Protein AF-0000000072266102 (afdb_homodimer)

Foldseek 3Di:
DPDPDDAAEAEDAQCQVVVLVLQQVQAPPKDWDDFDFACADDDRGGGGRGAKIWMDGPRGIYIYGNPRDPDAADPPDAEEDEDADPVSLVSCCVSAADDPVQFFLQWHHGPRGGIYGYDYPVLVVQCPDPPNQLNVQLVVQSRPDRRDDPVSSVVSND/DPDPDDAAEAEDAQCQVVVLVLQQVQAPPKDWDDFDFACADDDRGGGGRGAKIWMDGPRGIYIYGNPRDPDAADPPDAEEDEDADVVSLVSCCVSAADDPVQFFLQWHHGPRGGIYGYDYPVLVVQCPDPPNQLNVQLVVQSRPDRRDDPVSSVVSND

Structure (mmCIF, N/CA/C/O backbone):
data_AF-0000000072266102-model_v1
#
loop_
_entity.id
_entity.type
_entity.pdbx_description
1 polymer 'PhnB-like domain-containing protein'
#
loop_
_atom_site.group_PDB
_atom_site.id
_atom_site.type_symbol
_atom_site.label_atom_id
_atom_site.label_alt_id
_atom_site.label_comp_id
_atom_site.label_asym_id
_atom_site.label_entity_id
_atom_site.label_seq_id
_atom_site.pdbx_PDB_ins_code
_atom_site.Cartn_x
_atom_site.Cartn_y
_atom_site.Cartn_z
_atom_site.occupancy
_atom_site.B_iso_or_equiv
_atom_site.auth_seq_id
_atom_site.auth_comp_id
_atom_site.auth_asym_id
_atom_site.auth_atom_id
_atom_site.pdbx_PDB_model_num
ATOM 1 N N . MET A 1 1 ? 4.047 -18.281 5.215 1 41.59 1 MET A N 1
ATOM 2 C CA . MET A 1 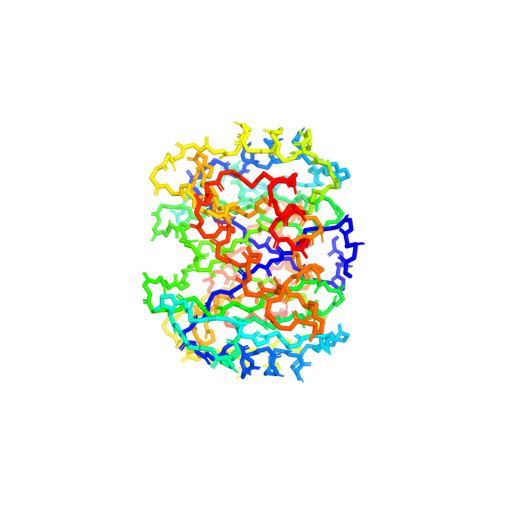1 ? 3.523 -16.922 5.199 1 41.59 1 MET A CA 1
ATOM 3 C C . MET A 1 1 ? 2.033 -16.906 5.523 1 41.59 1 MET A C 1
ATOM 5 O O . MET A 1 1 ? 1.214 -16.547 4.68 1 41.59 1 MET A O 1
ATOM 9 N N . ASP A 1 2 ? 1.607 -17.984 6.203 1 52.62 2 ASP A N 1
ATOM 10 C CA . ASP A 1 2 ? 0.185 -18.062 6.523 1 52.62 2 ASP A CA 1
ATOM 11 C C . ASP A 1 2 ? -0.281 -16.812 7.262 1 52.62 2 ASP A C 1
ATOM 13 O O . ASP A 1 2 ? -0.333 -16.797 8.492 1 52.62 2 ASP A O 1
ATOM 17 N N . THR A 1 3 ? -0.113 -15.602 6.531 1 65 3 THR A N 1
ATOM 18 C CA . THR A 1 3 ? -0.443 -14.43 7.328 1 65 3 THR A CA 1
ATOM 19 C C . THR A 1 3 ? -1.942 -14.148 7.281 1 65 3 THR A C 1
ATOM 21 O O . THR A 1 3 ? -2.615 -14.492 6.309 1 65 3 THR A O 1
ATOM 24 N N . ASP A 1 4 ? -2.496 -13.945 8.383 1 85.38 4 ASP A N 1
ATOM 25 C CA . ASP A 1 4 ? -3.875 -13.508 8.555 1 85.38 4 ASP A CA 1
ATOM 26 C C . ASP A 1 4 ? -3.982 -11.984 8.469 1 85.38 4 ASP A C 1
ATOM 28 O O . ASP A 1 4 ? -4.695 -11.367 9.266 1 85.38 4 ASP A O 1
ATOM 32 N N . THR A 1 5 ? -3.082 -11.477 7.543 1 92 5 THR A N 1
ATOM 33 C CA . THR A 1 5 ? -3.08 -10.031 7.375 1 92 5 THR A CA 1
ATOM 34 C C . THR A 1 5 ? -2.92 -9.648 5.906 1 92 5 THR A C 1
ATOM 36 O O . THR A 1 5 ? -2.607 -10.5 5.07 1 92 5 THR A O 1
ATOM 39 N N . LEU A 1 6 ? -3.189 -8.445 5.609 1 96.94 6 LEU A N 1
ATOM 40 C CA . LEU A 1 6 ? -3.02 -7.941 4.254 1 96.94 6 LEU A CA 1
ATOM 41 C C . LEU A 1 6 ? -1.542 -7.762 3.92 1 96.94 6 LEU A C 1
ATOM 43 O O . LEU A 1 6 ? -0.758 -7.332 4.766 1 96.94 6 LEU A O 1
ATOM 47 N N . THR A 1 7 ? -1.191 -8.102 2.734 1 97.88 7 THR A N 1
ATOM 48 C CA . THR A 1 7 ? 0.139 -7.84 2.195 1 97.88 7 THR A CA 1
ATOM 49 C C . THR A 1 7 ? 0.076 -6.801 1.079 1 97.88 7 THR A C 1
ATOM 51 O O . THR 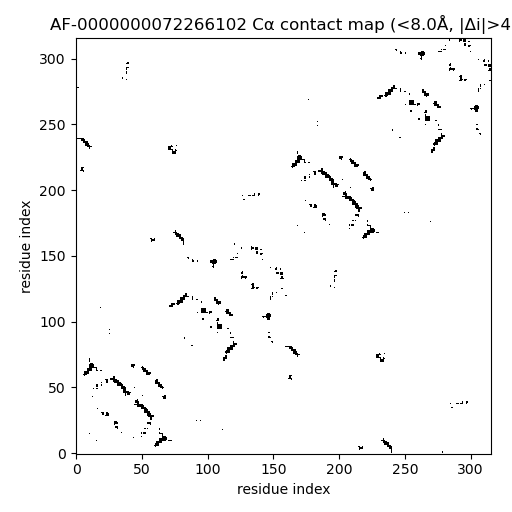A 1 7 ? -0.804 -6.859 0.218 1 97.88 7 THR A O 1
ATOM 54 N N . THR A 1 8 ? 0.906 -5.832 1.177 1 98.62 8 THR A N 1
ATOM 55 C CA . THR A 1 8 ? 1.028 -4.871 0.087 1 98.62 8 THR A CA 1
ATOM 56 C C . THR A 1 8 ? 2.006 -5.371 -0.971 1 98.62 8 THR A C 1
ATOM 58 O O . THR A 1 8 ? 3.131 -5.762 -0.65 1 98.62 8 THR A O 1
ATOM 61 N N . CYS A 1 9 ? 1.553 -5.406 -2.18 1 98.88 9 CYS A N 1
ATOM 62 C CA . CYS A 1 9 ? 2.377 -5.855 -3.297 1 98.88 9 CYS A CA 1
ATOM 63 C C . CYS A 1 9 ? 2.863 -4.672 -4.125 1 98.88 9 CYS A C 1
ATOM 65 O O . CYS A 1 9 ? 2.066 -3.828 -4.539 1 98.88 9 CYS A O 1
ATOM 67 N N . LEU A 1 10 ? 4.105 -4.609 -4.312 1 98.94 10 LEU A N 1
ATOM 68 C CA . LEU A 1 10 ? 4.75 -3.596 -5.141 1 98.94 10 LEU A CA 1
ATOM 69 C C . LEU A 1 10 ? 5.254 -4.199 -6.449 1 98.94 10 LEU A C 1
ATOM 71 O O . LEU A 1 10 ? 5.934 -5.227 -6.441 1 98.94 10 LEU A O 1
ATOM 75 N N . TRP A 1 11 ? 4.938 -3.512 -7.516 1 98.81 11 TRP A N 1
ATOM 76 C CA . TRP A 1 11 ? 5.23 -4 -8.859 1 98.81 11 TRP A CA 1
ATOM 77 C C . TRP A 1 11 ? 6.52 -3.387 -9.391 1 98.81 11 TRP A C 1
ATOM 79 O O . TRP A 1 11 ? 6.691 -2.166 -9.367 1 98.81 11 TRP A O 1
ATOM 89 N N . PHE A 1 12 ? 7.41 -4.258 -9.891 1 98.69 12 PHE A N 1
ATOM 90 C CA . PHE A 1 12 ? 8.672 -3.801 -10.445 1 98.69 12 PHE A CA 1
ATOM 91 C C . PHE A 1 12 ? 8.906 -4.395 -11.836 1 98.69 12 PHE A C 1
ATOM 93 O O . PHE A 1 12 ? 8.172 -5.297 -12.25 1 98.69 12 PHE A O 1
ATOM 100 N N . ASP A 1 13 ? 9.867 -3.811 -12.539 1 97.69 13 ASP A N 1
ATOM 101 C CA . ASP A 1 13 ? 10.312 -4.289 -13.844 1 97.69 13 ASP A CA 1
ATOM 102 C C . ASP A 1 13 ? 11.727 -4.863 -13.766 1 97.69 13 ASP A C 1
ATOM 104 O O . ASP A 1 13 ? 12.656 -4.324 -14.375 1 97.69 13 ASP A O 1
ATOM 108 N N . GLY A 1 14 ? 11.828 -5.953 -12.984 1 97.94 14 GLY A N 1
ATOM 109 C CA . GLY A 1 14 ? 13.102 -6.66 -12.898 1 97.94 14 GLY A CA 1
ATOM 110 C C . GLY A 1 14 ? 13.906 -6.301 -11.664 1 97.94 14 GLY A C 1
ATOM 111 O O . GLY A 1 14 ? 14.859 -6.992 -11.312 1 97.94 14 GLY A O 1
ATOM 112 N N . GLN A 1 15 ? 13.508 -5.32 -10.891 1 98.25 15 GLN A N 1
ATOM 113 C CA . GLN A 1 15 ? 14.344 -4.816 -9.805 1 98.25 15 GLN A CA 1
ATOM 114 C C . GLN A 1 15 ? 13.711 -5.117 -8.445 1 98.25 15 GLN A C 1
ATOM 116 O O . GLN A 1 15 ? 13.984 -4.43 -7.461 1 98.25 15 GLN A O 1
ATOM 121 N N . ALA A 1 16 ? 12.859 -6.078 -8.391 1 98.75 16 ALA A N 1
ATOM 122 C CA . ALA A 1 16 ? 12.141 -6.398 -7.164 1 98.75 16 ALA A CA 1
ATOM 123 C C . ALA A 1 16 ? 13.102 -6.688 -6.02 1 98.75 16 ALA A C 1
ATOM 125 O O . ALA A 1 16 ? 12.953 -6.152 -4.918 1 98.75 16 ALA A O 1
ATOM 126 N N . GLU A 1 17 ? 14.031 -7.492 -6.285 1 98.88 17 GLU A N 1
ATOM 127 C CA . GLU A 1 17 ? 14.953 -7.895 -5.223 1 98.88 17 GLU A CA 1
ATOM 128 C C . GLU A 1 17 ? 15.828 -6.723 -4.777 1 98.88 17 GLU A C 1
ATOM 130 O O . GLU A 1 17 ? 16.047 -6.523 -3.582 1 98.88 17 GLU A O 1
ATOM 135 N N . GLU A 1 18 ? 16.375 -5.977 -5.719 1 98.88 18 GLU A N 1
ATOM 136 C CA . GLU A 1 18 ? 17.172 -4.793 -5.402 1 98.88 18 GLU A CA 1
ATOM 137 C C . GLU A 1 18 ? 16.375 -3.812 -4.543 1 98.88 18 GLU A C 1
ATOM 139 O O . GLU A 1 18 ? 16.875 -3.301 -3.541 1 98.88 18 GLU A O 1
ATOM 144 N N . ALA A 1 19 ? 15.164 -3.568 -4.906 1 98.88 19 ALA A N 1
ATOM 145 C CA . ALA A 1 19 ? 14.312 -2.646 -4.156 1 98.88 19 ALA A CA 1
ATOM 146 C C . ALA A 1 19 ? 14.055 -3.162 -2.744 1 98.88 19 ALA A C 1
ATOM 148 O O . ALA A 1 19 ? 14.188 -2.416 -1.771 1 98.88 19 ALA A O 1
ATOM 149 N N . ALA A 1 20 ? 13.703 -4.438 -2.646 1 98.94 20 ALA A N 1
ATOM 150 C CA . ALA A 1 20 ? 13.438 -5.039 -1.342 1 98.94 20 ALA A CA 1
ATOM 151 C C . ALA A 1 20 ? 14.656 -4.922 -0.427 1 98.94 20 ALA A C 1
ATOM 153 O O . ALA A 1 20 ? 14.523 -4.578 0.75 1 98.94 20 ALA A O 1
ATOM 154 N N . ARG A 1 21 ? 15.797 -5.16 -0.947 1 98.88 21 ARG A N 1
ATOM 155 C CA . ARG A 1 21 ? 17.031 -5.055 -0.167 1 98.88 21 ARG A CA 1
ATOM 156 C C . ARG A 1 21 ? 17.25 -3.623 0.302 1 98.88 21 ARG A C 1
ATOM 158 O O . ARG A 1 21 ? 17.625 -3.393 1.454 1 98.88 21 ARG A O 1
ATOM 165 N N . PHE A 1 22 ? 17.047 -2.75 -0.619 1 98.94 22 PHE A N 1
ATOM 166 C CA . PHE A 1 22 ? 17.203 -1.343 -0.27 1 98.94 22 PHE A CA 1
ATOM 167 C C . PHE A 1 22 ? 16.266 -0.958 0.87 1 98.94 22 PHE A C 1
ATOM 169 O O . PHE A 1 22 ? 16.703 -0.382 1.869 1 98.94 22 PHE A O 1
ATOM 176 N N . TYR A 1 23 ? 14.922 -1.238 0.745 1 98.88 23 TYR A N 1
ATOM 177 C CA . TYR A 1 23 ? 13.945 -0.877 1.763 1 98.88 23 TYR A CA 1
ATOM 178 C C . TYR A 1 23 ? 14.273 -1.54 3.096 1 98.88 23 TYR A C 1
ATOM 180 O O . TYR A 1 23 ? 14.219 -0.897 4.145 1 98.88 23 TYR A O 1
ATOM 188 N N . CYS A 1 24 ? 14.664 -2.836 3.051 1 98.81 24 CYS A N 1
ATOM 189 C CA . CYS A 1 24 ? 14.945 -3.576 4.277 1 98.81 24 CYS A CA 1
ATOM 190 C C . CYS A 1 24 ? 16.188 -3.025 4.973 1 98.81 24 CYS A C 1
ATOM 192 O O . CYS A 1 24 ? 16.281 -3.07 6.203 1 98.81 24 CYS A O 1
ATOM 194 N N . GLY A 1 25 ? 17.109 -2.545 4.219 1 98.69 25 GLY A N 1
ATOM 195 C CA . GLY A 1 25 ? 18.297 -1.931 4.797 1 98.69 25 GLY A CA 1
ATOM 196 C C . GLY A 1 25 ? 18.031 -0.571 5.414 1 98.69 25 GLY A C 1
ATOM 197 O O . GLY A 1 25 ? 18.781 -0.109 6.27 1 98.69 25 GLY A O 1
ATOM 198 N N . LEU A 1 26 ? 17 0.029 5.039 1 98.62 26 LEU A N 1
ATOM 199 C CA . LEU A 1 26 ? 16.688 1.399 5.434 1 98.62 26 LEU A CA 1
ATOM 200 C C . LEU A 1 26 ? 15.797 1.421 6.664 1 98.62 26 LEU A C 1
ATOM 202 O O . LEU A 1 26 ? 15.977 2.246 7.562 1 98.62 26 LEU A O 1
ATOM 206 N N . LEU A 1 27 ? 14.789 0.549 6.738 1 98.44 27 LEU A N 1
ATOM 207 C CA . LEU A 1 27 ? 13.758 0.607 7.762 1 98.44 27 LEU A CA 1
ATOM 208 C C . LEU A 1 27 ? 14.008 -0.43 8.852 1 98.44 27 LEU A C 1
ATOM 210 O O . LEU A 1 27 ? 14.484 -1.531 8.57 1 98.44 27 LEU A O 1
ATOM 214 N N . PRO A 1 28 ? 13.641 -0.126 10.07 1 97.56 28 PRO A N 1
ATOM 215 C CA . PRO A 1 28 ? 13.852 -1.085 11.156 1 97.56 28 PRO A CA 1
ATOM 216 C C . PRO A 1 28 ? 12.906 -2.285 11.078 1 97.56 28 PRO A C 1
ATOM 218 O O . PRO A 1 28 ? 11.891 -2.229 10.383 1 97.56 28 PRO A O 1
ATOM 221 N N . ARG A 1 29 ? 13.266 -3.371 11.805 1 97.69 29 ARG A N 1
ATOM 222 C CA . ARG A 1 29 ? 12.43 -4.57 11.859 1 97.69 29 ARG A CA 1
ATOM 223 C C . ARG A 1 29 ? 11.984 -4.992 10.461 1 97.69 29 ARG A C 1
ATOM 225 O O . ARG A 1 29 ? 10.805 -5.23 10.227 1 97.69 29 ARG A O 1
ATOM 232 N N . SER A 1 30 ? 12.93 -4.996 9.5 1 98.5 30 SER A N 1
ATOM 233 C CA . SER A 1 30 ? 12.688 -5.277 8.086 1 98.5 30 SER A CA 1
ATOM 234 C C . SER A 1 30 ? 13.656 -6.336 7.562 1 98.5 30 SER A C 1
ATOM 236 O O . SER A 1 30 ? 14.859 -6.273 7.832 1 98.5 30 SER A O 1
ATOM 238 N N . GLU A 1 31 ? 13.086 -7.312 6.902 1 98.69 31 GLU A N 1
ATOM 239 C CA . GLU A 1 31 ? 13.93 -8.375 6.375 1 98.69 31 GLU A CA 1
ATOM 240 C C . GLU A 1 31 ? 13.281 -9.062 5.176 1 98.69 31 GLU A C 1
ATOM 242 O O . GLU A 1 31 ? 12.055 -9.133 5.086 1 98.69 31 GLU A O 1
ATOM 247 N N . ILE A 1 32 ? 14.117 -9.539 4.285 1 98.75 32 ILE A N 1
ATOM 248 C CA . ILE A 1 32 ? 13.641 -10.414 3.219 1 98.75 32 ILE A CA 1
ATOM 249 C C . ILE A 1 32 ? 13.398 -11.82 3.771 1 98.75 32 ILE A C 1
ATOM 251 O O . ILE A 1 32 ? 14.25 -12.375 4.465 1 98.75 32 ILE A O 1
ATOM 255 N N . THR A 1 33 ? 12.281 -12.383 3.453 1 98.19 33 THR A N 1
ATOM 256 C CA . THR A 1 33 ? 11.953 -13.688 4.016 1 98.19 33 THR A CA 1
ATOM 257 C C . THR A 1 33 ? 11.977 -14.766 2.938 1 98.19 33 THR A C 1
ATOM 259 O O . THR A 1 33 ? 12.125 -15.953 3.24 1 98.19 33 THR A O 1
ATOM 262 N N . GLU A 1 34 ? 11.797 -14.375 1.669 1 98.06 34 GLU A N 1
ATOM 263 C CA . GLU A 1 34 ? 11.789 -15.352 0.583 1 98.06 34 GLU A CA 1
ATOM 264 C C . GLU A 1 34 ? 12.055 -14.68 -0.762 1 98.06 34 GLU A C 1
ATOM 266 O O . GLU A 1 34 ? 11.539 -13.586 -1.031 1 98.06 34 GLU A O 1
ATOM 271 N N . VAL A 1 35 ? 12.852 -15.297 -1.535 1 98.62 35 VAL A N 1
ATOM 272 C CA . VAL A 1 35 ? 13.008 -14.953 -2.945 1 98.62 35 VAL A CA 1
ATOM 273 C C . VAL A 1 35 ? 12.516 -16.109 -3.814 1 98.62 35 VAL A C 1
ATOM 275 O O . VAL A 1 35 ? 13.086 -17.203 -3.785 1 98.62 35 VAL A O 1
ATOM 278 N N . LEU A 1 36 ? 11.5 -15.875 -4.535 1 98.44 36 LEU A N 1
ATOM 279 C CA . LEU A 1 36 ? 10.922 -16.906 -5.383 1 98.44 36 LEU A CA 1
ATOM 280 C C . LEU A 1 36 ? 11.359 -16.734 -6.832 1 98.44 36 LEU A C 1
ATOM 282 O O . LEU A 1 36 ? 11.211 -15.656 -7.406 1 98.44 36 LEU A O 1
ATOM 286 N N . HIS A 1 37 ? 11.898 -17.797 -7.367 1 98.31 37 HIS A N 1
ATOM 287 C CA . HIS A 1 37 ? 12.297 -17.812 -8.773 1 98.31 37 HIS A CA 1
ATOM 288 C C . HIS A 1 37 ? 11.211 -18.438 -9.641 1 98.31 37 HIS A C 1
ATOM 290 O O . HIS A 1 37 ? 10.578 -19.422 -9.242 1 98.31 37 HIS A O 1
ATOM 296 N N . ALA A 1 38 ? 11.016 -17.922 -10.82 1 98.06 38 ALA A N 1
ATOM 297 C CA . ALA A 1 38 ? 9.969 -18.391 -11.727 1 98.06 38 ALA A CA 1
ATOM 298 C C . ALA A 1 38 ? 10.188 -19.844 -12.117 1 98.06 38 ALA A C 1
ATOM 300 O O . ALA A 1 38 ? 11.25 -20.203 -12.625 1 98.06 38 ALA A O 1
ATOM 301 N N . PRO A 1 39 ? 9.156 -20.594 -11.914 1 97.38 39 PRO A N 1
ATOM 302 C CA . PRO A 1 39 ? 9.297 -22 -12.266 1 97.38 39 PRO A CA 1
ATOM 303 C C . PRO A 1 39 ? 9.117 -22.266 -13.758 1 97.38 39 PRO A C 1
ATOM 305 O O . PRO A 1 39 ? 9.438 -23.344 -14.25 1 97.38 39 PRO A O 1
ATOM 308 N N . THR A 1 40 ? 8.555 -21.344 -14.445 1 96.69 40 THR A N 1
ATOM 309 C CA . THR A 1 40 ? 8.352 -21.391 -15.891 1 96.69 40 THR A CA 1
ATOM 310 C C . THR A 1 40 ? 8.445 -19.984 -16.484 1 96.69 40 THR A C 1
ATOM 312 O O . THR A 1 40 ? 8.477 -19 -15.758 1 96.69 40 THR A O 1
ATOM 315 N N . ASP A 1 41 ? 8.562 -20.016 -17.766 1 96.88 41 ASP A N 1
ATOM 316 C CA . ASP A 1 41 ? 8.508 -18.719 -18.438 1 96.88 41 ASP A CA 1
ATOM 317 C C . ASP A 1 41 ? 7.18 -18.016 -18.172 1 96.88 41 ASP A C 1
ATOM 319 O O . ASP A 1 41 ? 6.156 -18.672 -17.984 1 96.88 41 ASP A O 1
ATOM 323 N N . TYR A 1 42 ? 7.195 -16.781 -18.109 1 94.94 42 TYR A N 1
ATOM 324 C CA . TYR A 1 42 ? 6.012 -15.938 -17.984 1 94.94 42 TYR A CA 1
ATOM 325 C C . TYR A 1 42 ? 6.172 -14.641 -18.75 1 94.94 42 TYR A C 1
ATOM 327 O O . TYR A 1 42 ? 7.262 -14.328 -19.234 1 94.94 42 TYR A O 1
ATOM 335 N N . PRO A 1 43 ? 5.203 -13.867 -18.969 1 92.62 43 PRO A N 1
ATOM 336 C CA . PRO A 1 43 ? 5.227 -12.742 -19.906 1 92.62 43 PRO A CA 1
ATOM 337 C C . PRO A 1 43 ? 6.367 -11.766 -19.625 1 92.62 43 PRO A C 1
ATOM 339 O O . PRO A 1 43 ? 6.973 -11.227 -20.562 1 92.62 43 PRO A O 1
ATOM 342 N N . ALA A 1 44 ? 6.758 -11.617 -18.422 1 95.25 44 ALA A N 1
ATOM 343 C CA . ALA A 1 44 ? 7.715 -10.57 -18.062 1 95.25 44 ALA A CA 1
ATOM 344 C C . ALA A 1 44 ? 9.102 -11.164 -17.812 1 95.25 44 ALA A C 1
ATOM 346 O O . ALA A 1 44 ? 10.031 -10.445 -17.453 1 95.25 44 ALA A O 1
ATOM 347 N N . GLY A 1 45 ? 9.141 -12.5 -17.969 1 96.31 45 GLY A N 1
ATOM 348 C CA . GLY A 1 45 ? 10.43 -13.086 -17.625 1 96.31 45 GLY A CA 1
ATOM 349 C C . GLY A 1 45 ? 10.539 -14.547 -18.016 1 96.31 45 GLY A C 1
ATOM 350 O O . GLY A 1 45 ? 9.68 -15.07 -18.734 1 96.31 45 GLY A O 1
ATOM 351 N N . ARG A 1 46 ? 11.727 -15.148 -17.594 1 97.44 46 ARG A N 1
ATOM 352 C CA . ARG A 1 46 ? 12.07 -16.531 -17.953 1 97.44 46 ARG A CA 1
ATOM 353 C C . ARG A 1 46 ? 12.211 -17.391 -16.703 1 97.44 46 ARG A C 1
ATOM 355 O O . ARG A 1 46 ? 12.375 -16.875 -15.602 1 97.44 46 ARG A O 1
ATOM 362 N N . THR A 1 47 ? 12.148 -18.625 -17.078 1 97.5 47 THR A N 1
ATOM 363 C CA . THR A 1 47 ? 12.391 -19.609 -16.031 1 97.5 47 THR A CA 1
ATOM 364 C C . THR A 1 47 ? 13.672 -19.281 -15.273 1 97.5 47 THR A C 1
ATOM 366 O O . THR A 1 47 ? 14.703 -19 -15.883 1 97.5 47 THR A O 1
ATOM 369 N N . GLY A 1 48 ? 13.547 -19.172 -13.898 1 97.56 48 GLY A N 1
ATOM 370 C CA . GLY A 1 48 ? 14.727 -18.953 -13.078 1 97.56 48 GLY A CA 1
ATOM 371 C C . GLY A 1 48 ? 14.891 -17.516 -12.648 1 97.56 48 GLY A C 1
ATOM 372 O O . GLY A 1 48 ? 15.633 -17.219 -11.703 1 97.56 48 GLY A O 1
ATOM 373 N N . ASP A 1 49 ? 14.297 -16.625 -13.359 1 98.38 49 ASP A N 1
ATOM 374 C CA . ASP A 1 49 ? 14.328 -15.219 -12.953 1 98.38 49 ASP A CA 1
ATOM 375 C C . ASP A 1 49 ? 13.672 -15.023 -11.594 1 98.38 49 ASP A C 1
ATOM 377 O O . ASP A 1 49 ? 12.828 -15.82 -11.188 1 98.38 49 ASP A O 1
ATOM 381 N N . VAL A 1 50 ? 14.078 -14.023 -10.82 1 98.62 50 VAL A N 1
ATOM 382 C CA . VAL A 1 50 ? 13.336 -13.641 -9.617 1 98.62 50 VAL A CA 1
ATOM 383 C C . VAL A 1 50 ? 11.906 -13.25 -9.992 1 98.62 50 VAL A C 1
ATOM 385 O O . VAL A 1 50 ? 11.695 -12.312 -10.758 1 98.62 50 VAL A O 1
ATOM 388 N N . LEU A 1 51 ? 10.984 -13.992 -9.539 1 98.38 51 LEU A N 1
ATOM 389 C CA . LEU A 1 51 ? 9.57 -13.703 -9.781 1 98.38 51 LEU A CA 1
ATOM 390 C C . LEU A 1 51 ? 9.047 -12.672 -8.781 1 98.38 51 LEU A C 1
ATOM 392 O O . LEU A 1 51 ? 8.523 -11.633 -9.18 1 98.38 51 LEU A O 1
ATOM 396 N N . ASP A 1 52 ? 9.211 -13 -7.547 1 98.62 52 ASP A N 1
ATOM 397 C CA . ASP A 1 52 ? 8.828 -12.055 -6.508 1 98.62 52 ASP A CA 1
ATOM 398 C C . ASP A 1 52 ? 9.68 -12.227 -5.258 1 98.62 52 ASP A C 1
ATOM 400 O O . ASP A 1 52 ? 10.438 -13.195 -5.148 1 98.62 52 ASP A O 1
ATOM 404 N N . VAL A 1 53 ? 9.703 -11.25 -4.383 1 98.81 53 VAL A N 1
ATOM 405 C CA . VAL A 1 53 ? 10.438 -11.219 -3.123 1 98.81 53 VAL A CA 1
ATOM 406 C C . VAL A 1 53 ? 9.484 -10.906 -1.974 1 98.81 53 VAL A C 1
ATOM 408 O O . VAL A 1 53 ? 8.828 -9.859 -1.963 1 98.81 53 VAL A O 1
ATOM 411 N N . SER A 1 54 ? 9.32 -11.828 -1.077 1 98.5 54 SER A N 1
ATOM 412 C CA . SER A 1 54 ? 8.586 -11.578 0.159 1 98.5 54 SER A CA 1
ATOM 413 C C . SER A 1 54 ? 9.484 -10.938 1.214 1 98.5 54 SER A C 1
ATOM 415 O O . SER A 1 54 ? 10.617 -11.383 1.42 1 98.5 54 SER A O 1
ATOM 417 N N . PHE A 1 55 ? 8.969 -9.891 1.882 1 98.62 55 PHE A N 1
ATOM 418 C CA . PHE A 1 55 ? 9.75 -9.195 2.9 1 98.62 55 PHE A CA 1
ATOM 419 C C . PHE A 1 55 ? 8.844 -8.461 3.875 1 98.62 55 PHE A C 1
ATOM 421 O O . PHE A 1 55 ? 7.625 -8.414 3.682 1 98.62 55 PHE A O 1
ATOM 428 N N . THR A 1 56 ? 9.43 -8.039 4.98 1 97.94 56 THR A N 1
ATOM 429 C CA . THR A 1 56 ? 8.727 -7.199 5.941 1 97.94 56 THR A CA 1
ATOM 430 C C . THR A 1 56 ? 9.359 -5.816 6.023 1 97.94 56 THR A C 1
ATOM 432 O O . THR A 1 56 ? 10.578 -5.676 5.867 1 97.94 56 THR A O 1
ATOM 435 N N . LEU A 1 57 ? 8.531 -4.824 6.113 1 98.25 57 LEU A N 1
ATOM 436 C CA . LEU A 1 57 ? 8.961 -3.473 6.449 1 98.25 57 LEU A CA 1
ATOM 437 C C . LEU A 1 57 ? 8.336 -3.014 7.762 1 98.25 57 LEU A C 1
ATOM 439 O O . LEU A 1 57 ? 7.109 -2.938 7.871 1 98.25 57 LEU A O 1
ATOM 443 N N . MET A 1 58 ? 9.195 -2.748 8.695 1 97.31 58 MET A N 1
ATOM 444 C CA . MET A 1 58 ? 8.734 -2.352 10.023 1 97.31 58 MET A CA 1
ATOM 445 C C . MET A 1 58 ? 7.695 -3.334 10.547 1 97.31 58 MET A C 1
ATOM 447 O O . MET A 1 58 ? 6.656 -2.924 11.07 1 97.31 58 MET A O 1
ATOM 451 N N . GLY A 1 59 ? 7.875 -4.551 10.281 1 94.62 59 GLY A N 1
ATOM 452 C CA . GLY A 1 59 ? 7.066 -5.629 10.828 1 94.62 59 GLY A CA 1
ATOM 453 C C . GLY A 1 59 ? 5.871 -5.973 9.961 1 94.62 59 GLY A C 1
ATOM 454 O O . GLY A 1 59 ? 5.125 -6.906 10.258 1 94.62 59 GLY A O 1
ATOM 455 N N . ARG A 1 60 ? 5.676 -5.289 8.852 1 95.56 60 ARG A N 1
ATOM 456 C CA . ARG A 1 60 ? 4.523 -5.527 7.984 1 95.56 60 ARG A CA 1
ATOM 457 C C . ARG A 1 60 ? 4.934 -6.297 6.734 1 95.56 60 ARG A C 1
ATOM 459 O O . ARG A 1 60 ? 5.977 -6.016 6.141 1 95.56 60 ARG A O 1
ATOM 466 N N . PRO A 1 61 ? 4.098 -7.184 6.34 1 97.19 61 PRO A N 1
ATOM 467 C CA . PRO A 1 61 ? 4.457 -7.973 5.156 1 97.19 61 PRO A CA 1
ATOM 468 C C . PRO A 1 61 ? 4.273 -7.199 3.854 1 97.19 61 PRO A C 1
ATOM 470 O O . PRO A 1 61 ? 3.281 -6.484 3.693 1 97.19 61 PRO A O 1
ATOM 473 N N . PHE A 1 62 ? 5.188 -7.391 2.957 1 98.56 62 PHE A N 1
ATOM 474 C CA . PHE A 1 62 ? 5.191 -6.848 1.603 1 98.56 62 PHE A CA 1
ATOM 475 C C . PHE A 1 62 ? 5.621 -7.914 0.598 1 98.56 62 PHE A C 1
ATOM 477 O O . PHE A 1 62 ? 6.254 -8.906 0.967 1 98.56 62 PHE A O 1
ATOM 484 N N . LEU A 1 63 ? 5.223 -7.734 -0.57 1 98.75 63 LEU A N 1
ATOM 485 C CA . LEU A 1 63 ? 5.688 -8.516 -1.71 1 98.75 63 LEU A CA 1
ATOM 486 C C . LEU A 1 63 ? 6.152 -7.602 -2.842 1 98.75 63 LEU A C 1
ATOM 488 O O . LEU A 1 63 ? 5.445 -6.66 -3.213 1 98.75 63 LEU A O 1
ATOM 492 N N . ALA A 1 64 ? 7.324 -7.777 -3.281 1 98.88 64 ALA A N 1
ATOM 493 C CA . ALA A 1 64 ? 7.789 -7.164 -4.523 1 98.88 64 ALA A CA 1
ATOM 494 C C . ALA A 1 64 ? 7.672 -8.133 -5.691 1 98.88 64 ALA A C 1
ATOM 496 O O . ALA A 1 64 ? 8.227 -9.234 -5.652 1 98.88 64 ALA A O 1
ATOM 497 N N . LEU A 1 65 ? 7.023 -7.762 -6.73 1 98.62 65 LEU A N 1
ATOM 498 C CA . LEU A 1 65 ? 6.73 -8.633 -7.867 1 98.62 65 LEU A CA 1
ATOM 499 C C . LEU A 1 65 ? 7.379 -8.102 -9.141 1 98.62 65 LEU A C 1
ATOM 501 O O . LEU A 1 65 ? 7.211 -6.93 -9.484 1 98.62 65 LEU A O 1
ATOM 505 N N . ASN A 1 66 ? 8.125 -8.938 -9.805 1 98.69 66 ASN A N 1
ATOM 506 C CA . ASN A 1 66 ? 8.609 -8.586 -11.141 1 98.69 66 ASN A CA 1
ATOM 507 C C . ASN A 1 66 ? 7.562 -8.906 -12.211 1 98.69 66 ASN A C 1
ATOM 509 O O . ASN A 1 66 ? 7.555 -10.008 -12.766 1 98.69 66 ASN A O 1
ATOM 513 N N . GLY A 1 67 ? 6.758 -7.938 -12.469 1 97.5 67 GLY A N 1
ATOM 514 C CA . GLY A 1 67 ? 5.672 -8.141 -13.414 1 97.5 67 GLY A CA 1
ATOM 515 C C . GLY A 1 67 ? 5.926 -7.492 -14.766 1 97.5 67 GLY A C 1
ATOM 516 O O . GLY A 1 67 ? 5.121 -7.633 -15.688 1 97.5 67 GLY A O 1
ATOM 517 N N . GLY A 1 68 ? 7.035 -6.75 -14.883 1 97.25 68 GLY A N 1
ATOM 518 C CA . GLY A 1 68 ? 7.355 -6.133 -16.156 1 97.25 68 GLY A CA 1
ATOM 519 C C . GLY A 1 68 ? 7.035 -4.648 -16.203 1 97.25 68 GLY A C 1
ATOM 520 O O . GLY A 1 68 ? 6.73 -4.043 -15.18 1 97.25 68 GLY A O 1
ATOM 521 N N . ALA A 1 69 ? 7.062 -3.988 -17.375 1 94.88 69 ALA A N 1
ATOM 522 C CA . ALA A 1 69 ? 7.133 -2.535 -17.484 1 94.88 69 ALA A CA 1
ATOM 523 C C . ALA A 1 69 ? 5.777 -1.943 -17.859 1 94.88 69 ALA A C 1
ATOM 525 O O . ALA A 1 69 ? 5.668 -0.75 -18.141 1 94.88 69 ALA A O 1
ATOM 526 N N . TYR A 1 70 ? 4.703 -2.533 -17.703 1 93.56 70 TYR A N 1
ATOM 527 C CA . TYR A 1 70 ? 3.457 -2.062 -18.297 1 93.56 70 TYR A CA 1
ATOM 528 C C . TYR A 1 70 ? 2.705 -1.147 -17.344 1 93.56 70 TYR A C 1
ATOM 530 O O . TYR A 1 70 ? 1.683 -0.561 -17.703 1 93.56 70 TYR A O 1
ATOM 538 N N . THR A 1 71 ? 3.111 -1.07 -16.141 1 96.31 71 THR A N 1
ATOM 539 C CA . THR A 1 71 ? 2.484 -0.214 -15.141 1 96.31 71 THR A CA 1
ATOM 540 C C . THR A 1 71 ? 3.537 0.579 -14.367 1 96.31 71 THR A C 1
ATOM 542 O O . THR A 1 71 ? 4.73 0.271 -14.445 1 96.31 71 THR A O 1
ATOM 545 N N . GLN A 1 72 ? 3.094 1.697 -13.727 1 96.5 72 GLN A N 1
ATOM 546 C CA . GLN A 1 72 ? 3.982 2.562 -12.953 1 96.5 72 GLN A CA 1
ATOM 547 C C . GLN A 1 72 ? 3.324 3.008 -11.656 1 96.5 72 GLN A C 1
ATOM 549 O O . GLN A 1 72 ? 2.098 3.076 -11.562 1 96.5 72 GLN A O 1
ATOM 554 N N . PHE A 1 73 ? 4.191 3.258 -10.703 1 98.25 73 PHE A N 1
ATOM 555 C CA . PHE A 1 73 ? 3.709 3.826 -9.445 1 98.25 73 PHE A CA 1
ATOM 556 C C . PHE A 1 73 ? 3.127 5.219 -9.672 1 98.25 73 PHE A C 1
ATOM 558 O O . PHE A 1 73 ? 3.582 5.949 -10.555 1 98.25 73 PHE A O 1
ATOM 565 N N . THR A 1 74 ? 2.127 5.586 -8.906 1 97.81 74 THR A N 1
ATOM 566 C CA . THR A 1 74 ? 1.574 6.934 -8.812 1 97.81 74 THR A CA 1
ATOM 567 C C . THR A 1 74 ? 1.419 7.352 -7.352 1 97.81 74 THR A C 1
ATOM 569 O O . THR A 1 74 ? 1.695 6.562 -6.441 1 97.81 74 THR A O 1
ATOM 572 N N . GLU A 1 75 ? 0.94 8.539 -7.137 1 97.69 75 GLU A N 1
ATOM 573 C CA . GLU A 1 75 ? 0.718 9.055 -5.785 1 97.69 75 GLU A CA 1
ATOM 574 C C . GLU A 1 75 ? -0.505 8.398 -5.145 1 97.69 75 GLU A C 1
ATOM 576 O O . GLU A 1 75 ? -0.719 8.523 -3.938 1 97.69 75 GLU A O 1
ATOM 581 N N . ALA A 1 76 ? -1.228 7.672 -5.965 1 98.31 76 ALA A N 1
ATOM 582 C CA . ALA A 1 76 ? -2.535 7.199 -5.516 1 98.31 76 ALA A CA 1
ATOM 583 C C . ALA A 1 76 ? -2.395 6.199 -4.371 1 98.31 76 ALA A C 1
ATOM 585 O O . ALA A 1 76 ? -3.338 5.984 -3.609 1 98.31 76 ALA A O 1
ATOM 586 N N . VAL A 1 77 ? -1.241 5.516 -4.297 1 98.81 77 VAL A N 1
ATOM 587 C CA . VAL A 1 77 ? -0.894 4.727 -3.117 1 98.81 77 VAL A CA 1
ATOM 588 C C . VAL A 1 77 ? 0.503 5.113 -2.633 1 98.81 77 VAL A C 1
ATOM 590 O O . VAL A 1 77 ? 1.45 5.152 -3.422 1 98.81 77 VAL A O 1
ATOM 593 N N . SER A 1 78 ? 0.608 5.441 -1.395 1 98.81 78 SER A N 1
ATOM 594 C CA . SER A 1 78 ? 1.888 5.805 -0.793 1 98.81 78 SER A CA 1
ATOM 595 C C . SER A 1 78 ? 2.082 5.109 0.551 1 98.81 78 SER A C 1
ATOM 597 O O . SER A 1 78 ? 1.139 4.535 1.102 1 98.81 78 SER A O 1
ATOM 599 N N . LEU A 1 79 ? 3.268 5.066 0.988 1 98.81 79 LEU A N 1
ATOM 600 C CA . LEU A 1 79 ? 3.615 4.492 2.283 1 98.81 79 LEU A CA 1
ATOM 601 C C . LEU A 1 79 ? 4.082 5.574 3.252 1 98.81 79 LEU A C 1
ATOM 603 O O . LEU A 1 79 ? 4.918 6.406 2.9 1 98.81 79 LEU A O 1
ATOM 607 N N . MET A 1 80 ? 3.527 5.574 4.434 1 98.69 80 MET A N 1
ATOM 608 C CA . MET A 1 80 ? 3.826 6.586 5.445 1 98.69 80 MET A CA 1
ATOM 609 C C . MET A 1 80 ? 4.793 6.039 6.492 1 98.69 80 MET A C 1
ATOM 611 O O . MET A 1 80 ? 4.516 5.02 7.125 1 98.69 80 MET A O 1
ATOM 615 N N . ILE A 1 81 ? 5.848 6.699 6.652 1 98.56 81 ILE A N 1
ATOM 616 C CA . ILE A 1 81 ? 6.824 6.363 7.684 1 98.56 81 ILE A CA 1
ATOM 617 C C . ILE A 1 81 ? 6.645 7.289 8.883 1 98.56 81 ILE A C 1
ATOM 619 O O . ILE A 1 81 ? 6.875 8.5 8.781 1 98.56 81 ILE A O 1
ATOM 623 N N . PRO A 1 82 ? 6.266 6.688 10 1 98.12 82 PRO A N 1
ATOM 624 C CA . PRO A 1 82 ? 6.191 7.52 11.203 1 98.12 82 PRO A CA 1
ATOM 625 C C . PRO A 1 82 ? 7.57 7.887 11.75 1 98.12 82 PRO A C 1
ATOM 627 O O . PRO A 1 82 ? 8.453 7.027 11.836 1 98.12 82 PRO A O 1
ATOM 630 N N . CYS A 1 83 ? 7.723 9.164 12.055 1 98.06 83 CYS A N 1
ATOM 631 C CA . CYS A 1 83 ? 8.977 9.641 12.617 1 98.06 83 CYS A CA 1
ATOM 632 C C . CYS A 1 83 ? 8.758 10.281 13.984 1 98.06 83 CYS A C 1
ATOM 634 O O . CYS A 1 83 ? 7.762 10.984 14.188 1 98.06 83 CYS A O 1
ATOM 636 N N . ARG A 1 84 ? 9.688 10.039 14.906 1 96.62 84 ARG A N 1
ATOM 637 C CA . ARG A 1 84 ? 9.578 10.617 16.25 1 96.62 84 ARG A CA 1
ATOM 638 C C . ARG A 1 84 ? 10.445 11.859 16.375 1 96.62 84 ARG A C 1
ATOM 640 O O . ARG A 1 84 ? 10.164 12.734 17.203 1 96.62 84 ARG A O 1
ATOM 647 N N . THR A 1 85 ? 11.508 11.914 15.602 1 97.81 85 THR A N 1
ATOM 648 C CA . THR A 1 85 ? 12.453 13.016 15.742 1 97.81 85 THR A CA 1
ATOM 649 C C . THR A 1 85 ? 12.758 13.641 14.383 1 97.81 85 THR A C 1
ATOM 651 O O . THR A 1 85 ? 12.484 13.039 13.344 1 97.81 85 THR A O 1
ATOM 654 N N . GLN A 1 86 ? 13.305 14.867 14.461 1 98.69 86 GLN A N 1
ATOM 655 C CA . GLN A 1 86 ? 13.727 15.531 13.234 1 98.69 86 GLN A CA 1
ATOM 656 C C . GLN A 1 86 ? 14.828 14.742 12.531 1 98.69 86 GLN A C 1
ATOM 658 O O . GLN A 1 86 ? 14.898 14.719 11.297 1 98.69 86 GLN A O 1
ATOM 663 N N . GLU A 1 87 ? 15.695 14.133 13.289 1 98.56 87 GLU A N 1
ATOM 664 C CA . GLU A 1 87 ? 16.781 13.328 12.727 1 98.56 87 GLU A CA 1
ATOM 665 C C . GLU A 1 87 ? 16.234 12.195 11.867 1 98.56 87 GLU A C 1
ATOM 667 O O . GLU A 1 87 ? 16.781 11.883 10.812 1 98.56 87 GLU A O 1
ATOM 672 N N . GLU A 1 88 ? 15.195 11.555 12.32 1 98.31 88 GLU A N 1
ATOM 673 C CA . GLU A 1 88 ? 14.562 10.5 11.539 1 98.31 88 GLU A CA 1
ATOM 674 C C . GLU A 1 88 ? 13.977 11.039 10.234 1 98.31 88 GLU A C 1
ATOM 676 O O . GLU A 1 88 ? 14.148 10.438 9.172 1 98.31 88 GLU A O 1
ATOM 681 N N . VAL A 1 89 ? 13.289 12.195 10.359 1 98.69 89 VAL A N 1
ATOM 682 C CA . VAL A 1 89 ? 12.734 12.836 9.172 1 98.69 89 VAL A CA 1
ATOM 683 C C . VAL A 1 89 ? 13.844 13.078 8.148 1 98.69 89 VAL A C 1
ATOM 685 O O . VAL A 1 89 ? 13.711 12.719 6.98 1 98.69 89 VAL A O 1
ATOM 688 N N . ASP A 1 90 ? 14.914 13.648 8.641 1 98.75 90 ASP A N 1
ATOM 689 C CA . ASP A 1 90 ? 16.031 13.984 7.773 1 98.75 90 ASP A CA 1
ATOM 690 C C . ASP A 1 90 ? 16.625 12.727 7.141 1 98.75 90 ASP A C 1
ATOM 692 O O . ASP A 1 90 ? 16.938 12.711 5.949 1 98.75 90 ASP A O 1
ATOM 696 N N . ARG A 1 91 ? 16.734 11.719 7.875 1 98.62 91 ARG A N 1
ATOM 697 C CA . ARG A 1 91 ? 17.344 10.469 7.422 1 98.62 91 ARG A CA 1
ATOM 698 C C . ARG A 1 91 ? 16.531 9.844 6.297 1 98.62 91 ARG A C 1
ATOM 700 O O . ARG A 1 91 ? 17.078 9.516 5.238 1 98.62 91 ARG A O 1
ATOM 707 N N . TYR A 1 92 ? 15.305 9.664 6.508 1 98.81 92 TYR A N 1
ATOM 708 C CA . TYR A 1 92 ? 14.461 9.023 5.508 1 98.81 92 TYR A CA 1
ATOM 709 C C . TYR A 1 92 ? 14.305 9.906 4.277 1 98.81 92 TYR A C 1
ATOM 711 O O . TYR A 1 92 ? 14.258 9.406 3.15 1 98.81 92 TYR A O 1
ATOM 719 N N . TRP A 1 93 ? 14.203 11.227 4.535 1 98.88 93 TRP A N 1
ATOM 720 C CA . TRP A 1 93 ? 14.117 12.172 3.422 1 98.88 93 TRP A CA 1
ATOM 721 C C . TRP A 1 93 ? 15.336 12.047 2.51 1 98.88 93 TRP A C 1
ATOM 723 O O . TRP A 1 93 ? 15.195 11.945 1.289 1 98.88 93 TRP A O 1
ATOM 733 N N . GLN A 1 94 ? 16.469 11.992 3.09 1 98.5 94 GLN A N 1
ATOM 734 C CA . GLN A 1 94 ? 17.719 11.898 2.336 1 98.5 94 GLN A CA 1
ATOM 735 C C . GLN A 1 94 ? 17.797 10.586 1.568 1 98.5 94 GLN A C 1
ATOM 737 O O . GLN A 1 94 ? 18.25 10.555 0.423 1 98.5 94 GLN A O 1
ATOM 742 N N . ALA A 1 95 ? 17.391 9.586 2.113 1 98.81 95 ALA A N 1
ATOM 743 C CA . ALA A 1 95 ? 17.531 8.25 1.537 1 98.81 95 ALA A CA 1
ATOM 744 C C . ALA A 1 95 ? 16.516 8.031 0.418 1 98.81 95 ALA A C 1
ATOM 746 O O . ALA A 1 95 ? 16.797 7.328 -0.556 1 98.81 95 ALA A O 1
ATOM 747 N N . LEU A 1 96 ? 15.297 8.664 0.52 1 98.88 96 LEU A N 1
ATOM 748 C CA . LEU A 1 96 ? 14.18 8.234 -0.323 1 98.88 96 LEU A CA 1
ATOM 749 C C . LEU A 1 96 ? 13.883 9.273 -1.398 1 98.88 96 LEU A C 1
ATOM 751 O O . LEU A 1 96 ? 13.344 8.945 -2.453 1 98.88 96 LEU A O 1
ATOM 755 N N . SER A 1 97 ? 14.211 10.5 -1.148 1 98.81 97 SER A N 1
ATOM 756 C CA . SER A 1 97 ? 13.852 11.539 -2.113 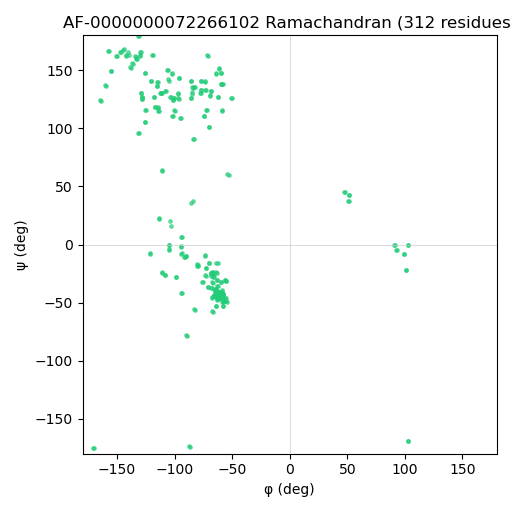1 98.81 97 SER A CA 1
ATOM 757 C C . SER A 1 97 ? 14.75 11.484 -3.344 1 98.81 97 SER A C 1
ATOM 759 O O . SER A 1 97 ? 15.938 11.812 -3.268 1 98.81 97 SER A O 1
ATOM 761 N N . ALA A 1 98 ? 14.172 11.086 -4.438 1 98.62 98 ALA A N 1
ATOM 762 C CA . ALA A 1 98 ? 14.961 10.945 -5.664 1 98.62 98 ALA A CA 1
ATOM 763 C C . ALA A 1 98 ? 14.398 11.836 -6.773 1 98.62 98 ALA A C 1
ATOM 765 O O . ALA A 1 98 ? 15.016 11.984 -7.828 1 98.62 98 ALA A O 1
ATOM 766 N N . ARG A 1 99 ? 13.25 12.461 -6.57 1 97.94 99 ARG A N 1
ATOM 767 C CA . ARG A 1 99 ? 12.578 13.328 -7.535 1 97.94 99 ARG A CA 1
ATOM 768 C C . ARG A 1 99 ? 12.164 14.648 -6.887 1 97.94 99 ARG A C 1
ATOM 770 O O . ARG A 1 99 ? 11.047 14.766 -6.383 1 97.94 99 ARG A O 1
ATOM 777 N N . PRO A 1 100 ? 12.977 15.617 -7.051 1 97.5 100 PRO A N 1
ATOM 778 C CA . PRO A 1 100 ? 12.727 16.891 -6.367 1 97.5 100 PRO A CA 1
ATOM 779 C C . PRO A 1 100 ? 11.352 17.469 -6.688 1 97.5 100 PRO A C 1
ATOM 781 O O . PRO A 1 100 ? 10.742 18.125 -5.84 1 97.5 100 PRO A O 1
ATOM 784 N N . GLU A 1 101 ? 10.867 17.188 -7.879 1 97 101 GLU A N 1
ATOM 785 C CA . GLU A 1 101 ? 9.586 17.75 -8.305 1 97 101 GLU A CA 1
ATOM 786 C C . GLU A 1 101 ? 8.43 17.125 -7.527 1 97 101 GLU A C 1
ATOM 788 O O . GLU A 1 101 ? 7.32 17.656 -7.52 1 97 101 GLU A O 1
ATOM 793 N N . ALA A 1 102 ? 8.711 16.016 -6.883 1 97.25 102 ALA A N 1
ATOM 794 C CA . ALA A 1 102 ? 7.668 15.305 -6.145 1 97.25 102 ALA A CA 1
ATOM 795 C C . ALA A 1 102 ? 7.668 15.719 -4.672 1 97.25 102 ALA A C 1
ATOM 797 O O . ALA A 1 102 ? 6.766 15.344 -3.918 1 97.25 102 ALA A O 1
ATOM 798 N N . GLU A 1 103 ? 8.633 16.484 -4.211 1 98.44 103 GLU A N 1
ATOM 799 C CA . GLU A 1 103 ? 8.766 16.891 -2.814 1 98.44 103 GLU A CA 1
ATOM 800 C C . GLU A 1 103 ? 7.703 17.922 -2.436 1 98.44 103 GLU A C 1
ATOM 802 O O . GLU A 1 103 ? 7.676 19.016 -2.986 1 98.44 103 GLU A O 1
ATOM 807 N N . ALA A 1 104 ? 6.863 17.578 -1.574 1 97.06 104 ALA A N 1
ATOM 808 C CA . ALA A 1 104 ? 5.824 18.484 -1.086 1 97.06 104 ALA A CA 1
ATOM 809 C C . ALA A 1 104 ? 5.199 17.953 0.201 1 97.06 104 ALA A C 1
ATOM 811 O O . ALA A 1 104 ? 4.734 16.812 0.25 1 97.06 104 ALA A O 1
ATOM 812 N N . CYS A 1 105 ? 5.211 18.734 1.251 1 97.44 105 CYS A N 1
ATOM 813 C CA . CYS A 1 105 ? 4.496 18.453 2.492 1 97.44 105 CYS A CA 1
ATOM 814 C C . CYS A 1 105 ? 4.828 17.047 3.002 1 97.44 105 CYS A C 1
ATOM 816 O O . CYS A 1 105 ? 3.934 16.312 3.404 1 97.44 105 CYS A O 1
ATOM 818 N N . GLY A 1 106 ? 6.055 16.656 2.949 1 98.56 106 GLY A N 1
ATOM 819 C CA . GLY A 1 106 ? 6.496 15.398 3.508 1 98.56 106 GLY A CA 1
ATOM 820 C C . GLY A 1 106 ? 6.484 14.258 2.502 1 98.56 106 GLY A C 1
ATOM 821 O O . GLY A 1 106 ? 6.883 13.141 2.82 1 98.56 106 GLY A O 1
ATOM 822 N N . TRP A 1 107 ? 5.977 14.562 1.288 1 98.75 107 TRP A N 1
ATOM 823 C CA . TRP A 1 107 ? 5.941 13.555 0.23 1 98.75 107 TRP A CA 1
ATOM 824 C C . TRP A 1 107 ? 7.262 13.523 -0.531 1 98.75 107 TRP A C 1
ATOM 826 O O . TRP A 1 107 ? 7.844 14.57 -0.828 1 98.75 107 TRP A O 1
ATOM 836 N N . VAL A 1 108 ? 7.688 12.344 -0.861 1 98.81 108 VAL A N 1
ATOM 837 C CA . VAL A 1 108 ? 8.82 12.164 -1.768 1 98.81 108 VAL A CA 1
ATOM 838 C C . VAL A 1 108 ? 8.562 10.969 -2.678 1 98.81 108 VAL A C 1
ATOM 840 O O . VAL A 1 108 ? 7.672 10.156 -2.416 1 98.81 108 VAL A O 1
ATOM 843 N N . LYS A 1 109 ? 9.305 10.883 -3.771 1 98.81 109 LYS A N 1
ATOM 844 C CA . LYS A 1 109 ? 9.383 9.68 -4.605 1 98.81 109 LYS A CA 1
ATOM 845 C C . LYS A 1 109 ? 10.789 9.094 -4.594 1 98.81 109 LYS A C 1
ATOM 847 O O . LYS A 1 109 ? 11.781 9.836 -4.664 1 98.81 109 LYS A O 1
ATOM 852 N N . ASP A 1 110 ? 10.789 7.805 -4.465 1 98.75 110 ASP A N 1
ATOM 853 C CA . ASP A 1 110 ? 12.109 7.184 -4.469 1 98.75 110 ASP A CA 1
ATOM 854 C C . ASP A 1 110 ? 12.57 6.875 -5.895 1 98.75 110 ASP A C 1
ATOM 856 O O . ASP A 1 110 ? 11.922 7.277 -6.859 1 98.75 110 ASP A O 1
ATOM 860 N N . ARG A 1 111 ? 13.672 6.223 -6.023 1 98.12 111 ARG A N 1
ATOM 861 C CA . ARG A 1 111 ? 14.305 6.047 -7.324 1 98.12 111 ARG A CA 1
ATOM 862 C C . ARG A 1 111 ? 13.461 5.168 -8.234 1 98.12 111 ARG A C 1
ATOM 864 O O . ARG A 1 111 ? 13.578 5.234 -9.461 1 98.12 111 ARG A O 1
ATOM 871 N N . TRP A 1 112 ? 12.602 4.316 -7.695 1 98.5 112 TRP A N 1
ATOM 872 C CA . TRP A 1 112 ? 11.742 3.465 -8.508 1 98.5 112 TRP A CA 1
ATOM 873 C C . TRP A 1 112 ? 10.414 4.152 -8.797 1 98.5 112 TRP A C 1
ATOM 875 O O . TRP A 1 112 ? 9.602 3.648 -9.586 1 98.5 112 TRP A O 1
ATOM 885 N N . GLY A 1 113 ? 10.156 5.234 -8.141 1 98.31 113 GLY A N 1
ATOM 886 C CA . GLY A 1 113 ? 8.938 5.988 -8.375 1 98.31 113 GLY A CA 1
ATOM 887 C C . GLY A 1 113 ? 7.883 5.773 -7.301 1 98.31 113 GLY A C 1
ATOM 888 O O . GLY A 1 113 ? 6.801 6.355 -7.363 1 98.31 113 GLY A O 1
ATOM 889 N N . LEU A 1 114 ? 8.156 4.969 -6.328 1 98.81 114 LEU A N 1
ATOM 890 C CA . LEU A 1 114 ? 7.223 4.742 -5.23 1 98.81 114 LEU A CA 1
ATOM 891 C C . LEU A 1 114 ? 7.082 5.992 -4.371 1 98.81 114 LEU A C 1
ATOM 893 O O . LEU A 1 114 ? 8.078 6.637 -4.035 1 98.81 114 LEU A O 1
ATOM 897 N N . SER A 1 115 ? 5.863 6.391 -4.062 1 98.81 115 SER A N 1
ATOM 898 C CA . SER A 1 115 ? 5.594 7.555 -3.223 1 98.81 115 SER A CA 1
ATOM 899 C C . SER A 1 115 ? 5.684 7.199 -1.741 1 98.81 115 SER A C 1
ATOM 901 O O . SER A 1 115 ? 5.117 6.195 -1.304 1 98.81 115 SER A O 1
ATOM 903 N N . TRP A 1 116 ? 6.328 8.047 -1.012 1 98.94 116 TRP A N 1
ATOM 904 C CA . TRP A 1 116 ? 6.461 7.934 0.437 1 98.94 116 TRP A CA 1
ATOM 905 C C . TRP A 1 116 ? 5.996 9.211 1.126 1 98.94 116 TRP A C 1
ATOM 907 O O . TRP A 1 116 ? 6.094 10.297 0.558 1 98.94 116 TRP A O 1
ATOM 917 N N . GLN A 1 117 ? 5.465 9.078 2.252 1 98.81 117 GLN A N 1
ATOM 918 C CA . GLN A 1 117 ? 5.223 10.188 3.166 1 98.81 117 GLN A CA 1
ATOM 919 C C . GLN A 1 117 ? 6.059 10.047 4.434 1 98.81 117 GLN A C 1
ATOM 921 O O . GLN A 1 117 ? 5.945 9.055 5.156 1 98.81 117 GLN A O 1
ATOM 926 N N . ILE A 1 118 ? 6.91 10.961 4.664 1 98.75 118 ILE A N 1
ATOM 927 C CA . ILE A 1 118 ? 7.711 11.016 5.879 1 98.75 118 ILE A CA 1
ATOM 928 C C . ILE A 1 118 ? 7.031 11.906 6.91 1 98.75 118 ILE A C 1
ATOM 930 O O . ILE A 1 118 ? 7.055 13.133 6.789 1 98.75 118 ILE A O 1
ATOM 934 N N . VAL A 1 119 ? 6.504 11.281 7.957 1 98.31 119 VAL A N 1
ATOM 935 C CA . VAL A 1 119 ? 5.477 11.961 8.742 1 98.31 119 VAL A CA 1
ATOM 936 C C . VAL A 1 119 ? 5.887 11.992 10.211 1 98.31 119 VAL A C 1
ATOM 938 O O . VAL A 1 119 ? 5.734 11 10.93 1 98.31 119 VAL A O 1
ATOM 941 N N . PRO A 1 120 ? 6.309 13.133 10.703 1 97.94 120 PRO A N 1
ATOM 942 C CA . PRO A 1 120 ? 6.453 13.219 12.164 1 97.94 120 PRO A CA 1
ATOM 943 C C . PRO A 1 120 ? 5.145 12.969 12.898 1 97.94 120 PRO A C 1
ATOM 945 O O . PRO A 1 120 ? 4.102 13.516 12.523 1 97.94 120 PRO A O 1
ATOM 948 N N . LEU A 1 121 ? 5.207 12.227 13.969 1 96.88 121 LEU A N 1
ATOM 949 C CA . LEU A 1 121 ? 4.031 11.797 14.719 1 96.88 121 LEU A CA 1
ATOM 950 C C . LEU A 1 121 ? 3.297 13 15.312 1 96.88 121 LEU A C 1
ATOM 952 O O . LEU A 1 121 ? 2.086 12.938 15.539 1 96.88 121 LEU A O 1
ATOM 956 N N . VAL A 1 122 ? 4.004 14.07 15.508 1 96.75 122 VAL A N 1
ATOM 957 C CA . VAL A 1 122 ? 3.404 15.266 16.078 1 96.75 122 VAL A CA 1
ATOM 958 C C . VAL A 1 122 ? 2.412 15.875 15.086 1 96.75 122 VAL A C 1
ATOM 960 O O . VAL A 1 122 ? 1.46 16.547 15.492 1 96.75 122 VAL A O 1
ATOM 963 N N . LEU A 1 123 ? 2.584 15.609 13.812 1 97.56 123 LEU A N 1
ATOM 964 C CA . LEU A 1 123 ? 1.79 16.266 12.781 1 97.56 123 LEU A CA 1
ATOM 965 C C . LEU A 1 123 ? 0.331 15.836 12.852 1 97.56 123 LEU A C 1
ATOM 967 O O . LEU A 1 123 ? -0.562 16.672 13.023 1 97.56 123 LEU A O 1
ATOM 971 N N . PRO A 1 124 ? 0.024 14.539 12.75 1 96.38 124 PRO A N 1
ATOM 972 C CA . PRO A 1 124 ? -1.386 14.156 12.875 1 96.38 124 PRO A CA 1
ATOM 973 C C . PRO A 1 124 ? -1.989 14.555 14.219 1 96.38 124 PRO A C 1
ATOM 975 O O . PRO A 1 124 ? -3.184 14.859 14.297 1 96.38 124 PRO A O 1
ATOM 978 N N . ARG A 1 125 ? -1.184 14.539 15.234 1 95.75 125 ARG A N 1
ATOM 979 C CA . ARG A 1 125 ? -1.676 14.969 16.531 1 95.75 125 ARG A CA 1
ATOM 980 C C . ARG A 1 125 ? -2.125 16.422 16.5 1 95.75 125 ARG A C 1
ATOM 982 O O . ARG A 1 125 ? -3.203 16.75 17 1 95.75 125 ARG A O 1
ATOM 989 N N . LEU A 1 126 ? -1.318 17.266 15.914 1 97.94 126 LEU A N 1
ATOM 990 C CA . LEU A 1 126 ? -1.614 18.688 15.859 1 97.94 126 LEU A CA 1
ATOM 991 C C . LEU A 1 126 ? -2.777 18.969 14.914 1 97.94 126 LEU A C 1
ATOM 993 O O . LEU A 1 126 ? -3.6 19.844 15.172 1 97.94 126 LEU A O 1
ATOM 997 N N . LEU A 1 127 ? -2.875 18.234 13.82 1 97.31 127 LEU A N 1
ATOM 998 C CA . LEU A 1 127 ? -3.936 18.438 12.844 1 97.31 127 LEU A CA 1
ATOM 999 C C . LEU A 1 127 ? -5.289 18.031 13.414 1 97.31 127 LEU A C 1
ATOM 1001 O O . LEU A 1 127 ? -6.328 18.531 12.969 1 97.31 127 LEU A O 1
ATOM 1005 N N . SER A 1 128 ? -5.242 17.141 14.359 1 96.56 128 SER A N 1
ATOM 1006 C CA . SER A 1 128 ? -6.477 16.656 14.961 1 96.56 128 SER A CA 1
ATOM 1007 C C . SER A 1 128 ? -6.824 17.422 16.219 1 96.56 128 SER A C 1
ATOM 1009 O O . SER A 1 128 ? -7.75 17.047 16.953 1 96.56 128 SER A O 1
ATOM 1011 N N . ASP A 1 129 ? -6.102 18.453 16.531 1 97.06 129 ASP A N 1
ATOM 1012 C CA . ASP A 1 129 ? -6.328 19.234 17.75 1 97.06 129 ASP A CA 1
ATOM 1013 C C . ASP A 1 129 ? -7.75 19.797 17.781 1 97.06 129 ASP A C 1
ATOM 1015 O O . ASP A 1 129 ? -8.258 20.266 16.75 1 97.06 129 ASP A O 1
ATOM 1019 N N . PRO A 1 130 ? -8.391 19.734 18.969 1 96.12 130 PRO A N 1
ATOM 1020 C CA . PRO A 1 130 ? -9.742 20.281 19.062 1 96.12 130 PRO A CA 1
ATOM 1021 C C . PRO A 1 130 ? -9.805 21.781 18.797 1 96.12 130 PRO A C 1
ATOM 1023 O O . PRO A 1 130 ? -10.852 22.312 18.438 1 96.12 130 PRO A O 1
ATOM 1026 N N . ASP A 1 131 ? -8.773 22.484 19.125 1 97.62 131 ASP A N 1
ATOM 1027 C CA . ASP A 1 131 ? -8.664 23.891 18.703 1 97.62 131 ASP A CA 1
ATOM 1028 C C . ASP A 1 131 ? -8.438 23.984 17.203 1 97.62 131 ASP A C 1
ATOM 1030 O O . ASP A 1 131 ? -7.297 23.938 16.734 1 97.62 131 ASP A O 1
ATOM 1034 N N . ARG A 1 132 ? -9.484 24.281 16.484 1 96.25 132 ARG A N 1
ATOM 1035 C CA . ARG A 1 132 ? -9.453 24.203 15.031 1 96.25 132 ARG A CA 1
ATOM 1036 C C . ARG A 1 132 ? -8.625 25.344 14.445 1 96.25 132 ARG A C 1
ATOM 1038 O O . ARG A 1 132 ? -8.07 25.219 13.352 1 96.25 132 ARG A O 1
ATOM 1045 N N . ALA A 1 133 ? -8.531 26.453 15.125 1 97.19 133 ALA A N 1
ATOM 1046 C CA . ALA A 1 133 ? -7.652 27.531 14.672 1 97.19 133 ALA A CA 1
ATOM 1047 C C . ALA A 1 133 ? -6.188 27.094 14.727 1 97.19 133 ALA A C 1
ATOM 1049 O O . ALA A 1 133 ? -5.418 27.391 13.805 1 97.19 133 ALA A O 1
ATOM 1050 N N . LYS A 1 134 ? -5.867 26.469 15.812 1 98.25 134 LYS A N 1
ATOM 1051 C CA . LYS A 1 134 ? -4.531 25.891 15.953 1 98.25 134 LYS A CA 1
ATOM 1052 C C . LYS A 1 134 ? -4.242 24.891 14.844 1 98.25 134 LYS A C 1
ATOM 1054 O O . LYS A 1 134 ? -3.211 24.969 14.18 1 98.25 134 LYS A O 1
ATOM 1059 N N . ALA A 1 135 ? -5.121 23.969 14.602 1 98.44 135 ALA A N 1
ATOM 1060 C CA . ALA A 1 135 ? -4.965 22.953 13.547 1 98.44 135 ALA A CA 1
ATOM 1061 C C . ALA A 1 135 ? -4.809 23.609 12.18 1 98.44 135 ALA A C 1
ATOM 1063 O O . ALA A 1 135 ? -4.02 23.156 11.352 1 98.44 135 ALA A O 1
ATOM 1064 N N . GLY A 1 136 ? -5.578 24.672 11.969 1 98.25 136 GLY A N 1
ATOM 1065 C CA . GLY A 1 136 ? -5.488 25.406 10.719 1 98.25 136 GLY A CA 1
ATOM 1066 C C . GLY A 1 136 ? -4.121 26.016 10.484 1 98.25 136 GLY A C 1
ATOM 1067 O O . GLY A 1 136 ? -3.586 25.953 9.375 1 98.25 136 GLY A O 1
ATOM 1068 N N . ARG A 1 137 ? -3.561 26.625 11.539 1 98.5 137 ARG A N 1
ATOM 1069 C CA . ARG A 1 137 ? -2.223 27.203 11.438 1 98.5 137 ARG A CA 1
ATOM 1070 C C . ARG A 1 137 ? -1.191 26.125 11.109 1 98.5 137 ARG A C 1
ATOM 1072 O O . ARG A 1 137 ? -0.294 26.344 10.297 1 98.5 137 ARG A O 1
ATOM 1079 N N . VAL A 1 138 ? -1.354 25 11.742 1 98.62 138 VAL A N 1
ATOM 1080 C CA . VAL A 1 138 ? -0.435 23.891 11.531 1 98.62 138 VAL A CA 1
ATOM 1081 C C . VAL A 1 138 ? -0.515 23.422 10.086 1 98.62 138 VAL A C 1
ATOM 1083 O O . VAL A 1 138 ? 0.513 23.203 9.438 1 98.62 138 VAL A O 1
ATOM 1086 N N . MET A 1 139 ? -1.734 23.281 9.594 1 98.25 139 MET A N 1
ATOM 1087 C CA . MET A 1 139 ? -1.907 22.828 8.219 1 98.25 139 MET A CA 1
ATOM 1088 C C . MET A 1 139 ? -1.288 23.828 7.242 1 98.25 139 MET A C 1
ATOM 1090 O O . MET A 1 139 ? -0.6 23.422 6.297 1 98.25 139 MET A O 1
ATOM 1094 N N . ARG A 1 140 ? -1.49 25.078 7.48 1 97.62 140 ARG A N 1
ATOM 1095 C CA . ARG A 1 140 ? -0.925 26.094 6.609 1 97.62 140 ARG A CA 1
ATOM 1096 C C . ARG A 1 140 ? 0.599 26.062 6.637 1 97.62 140 ARG A C 1
ATOM 1098 O O . ARG A 1 140 ? 1.247 26.188 5.598 1 97.62 140 ARG A O 1
ATOM 1105 N N . ALA A 1 141 ? 1.137 25.891 7.805 1 98.12 141 ALA A N 1
ATOM 1106 C CA . ALA A 1 141 ? 2.588 25.797 7.934 1 98.12 141 ALA A CA 1
ATOM 1107 C C . ALA A 1 141 ? 3.129 24.594 7.16 1 98.12 141 ALA A C 1
ATOM 1109 O O . ALA A 1 141 ? 4.125 24.703 6.438 1 98.12 141 ALA A O 1
ATOM 1110 N N . MET A 1 142 ? 2.473 23.453 7.344 1 98.06 142 MET A N 1
ATOM 1111 C CA . MET A 1 142 ? 2.879 22.234 6.648 1 98.06 142 MET A CA 1
ATOM 1112 C C . MET A 1 142 ? 2.861 22.438 5.137 1 98.06 142 MET A C 1
ATOM 1114 O O . MET A 1 142 ? 3.775 22.016 4.438 1 98.06 142 MET A O 1
ATOM 1118 N N . MET A 1 143 ? 1.811 23.109 4.656 1 95.88 143 MET A N 1
ATOM 1119 C CA . MET A 1 143 ? 1.621 23.281 3.219 1 95.88 143 MET A CA 1
ATOM 1120 C C . MET A 1 143 ? 2.754 24.109 2.617 1 95.88 143 MET A C 1
ATOM 1122 O O . MET A 1 143 ? 3 24.047 1.41 1 95.88 143 MET A O 1
ATOM 1126 N N . GLU A 1 144 ? 3.479 24.766 3.402 1 96.31 144 GLU A N 1
ATOM 1127 C CA . GLU A 1 144 ? 4.586 25.609 2.941 1 96.31 144 GLU A CA 1
ATOM 1128 C C . GLU A 1 144 ? 5.902 24.844 2.971 1 96.31 144 GLU A C 1
ATOM 1130 O O . GLU A 1 144 ? 6.938 25.359 2.541 1 96.31 144 GLU A O 1
ATOM 1135 N N . MET A 1 145 ? 5.816 23.703 3.395 1 97.94 145 MET A N 1
ATOM 1136 C CA . MET A 1 145 ? 7.043 22.922 3.572 1 97.94 145 MET A CA 1
ATOM 1137 C C . MET A 1 145 ? 7.176 21.859 2.484 1 97.94 145 MET A C 1
ATOM 1139 O O . MET A 1 145 ? 6.176 21.406 1.924 1 97.94 145 MET A O 1
ATOM 1143 N N . LYS A 1 146 ? 8.438 21.531 2.148 1 98.06 146 LYS A N 1
ATOM 1144 C CA . LYS A 1 146 ? 8.742 20.266 1.501 1 98.06 146 LYS A CA 1
ATOM 1145 C C . LYS A 1 146 ? 9.047 19.172 2.531 1 98.06 146 LYS A C 1
ATOM 1147 O O . LYS A 1 146 ? 8.141 18.469 2.988 1 98.06 146 LYS A O 1
ATOM 1152 N N . LYS A 1 147 ? 10.297 19.266 3.059 1 98.62 147 LYS A N 1
ATOM 1153 C CA . LYS A 1 147 ? 10.625 18.422 4.211 1 98.62 147 LYS A CA 1
ATOM 1154 C C . LYS A 1 147 ? 10.023 19 5.492 1 98.62 147 LYS A C 1
ATOM 1156 O O . LYS A 1 147 ? 10.195 20.188 5.785 1 98.62 147 LYS A O 1
ATOM 1161 N N . ILE A 1 148 ? 9.359 18.188 6.227 1 98.69 148 ILE A N 1
ATOM 1162 C CA . ILE A 1 148 ? 8.656 18.672 7.402 1 98.69 148 ILE A CA 1
ATOM 1163 C C . ILE A 1 148 ? 9.656 19.094 8.477 1 98.69 148 ILE A C 1
ATOM 1165 O O . ILE A 1 148 ? 10.625 18.375 8.742 1 98.69 148 ILE A O 1
ATOM 1169 N N . ASP A 1 149 ? 9.461 20.266 8.922 1 98.75 149 ASP A N 1
ATOM 1170 C CA . ASP A 1 149 ? 10.203 20.812 10.047 1 98.75 149 ASP A CA 1
ATOM 1171 C C . ASP A 1 149 ? 9.367 20.766 11.328 1 98.75 149 ASP A C 1
ATOM 1173 O O . ASP A 1 149 ? 8.422 21.531 11.477 1 98.75 149 ASP A O 1
ATOM 1177 N N . ILE A 1 150 ? 9.75 19.906 12.297 1 98.56 150 ILE A N 1
ATOM 1178 C CA . ILE A 1 150 ? 8.953 19.641 13.484 1 98.56 150 ILE A CA 1
ATOM 1179 C C . ILE A 1 150 ? 8.875 20.906 14.336 1 98.56 150 ILE A C 1
ATOM 1181 O O . ILE A 1 150 ? 7.801 21.266 14.82 1 98.56 150 ILE A O 1
ATOM 1185 N N . ALA A 1 151 ? 9.984 21.578 14.484 1 98.56 151 ALA A N 1
ATOM 1186 C CA . ALA A 1 151 ? 10 22.797 15.289 1 98.56 151 ALA A CA 1
ATOM 1187 C C . ALA A 1 151 ? 9.07 23.859 14.695 1 98.56 151 ALA A C 1
ATOM 1189 O O . ALA A 1 151 ? 8.375 24.562 15.43 1 98.56 151 ALA A O 1
ATOM 1190 N N . ALA A 1 152 ? 9.086 23.984 13.43 1 98.44 152 ALA A N 1
ATOM 1191 C CA . ALA A 1 152 ? 8.227 24.953 12.758 1 98.44 152 ALA A CA 1
ATOM 1192 C C . ALA A 1 152 ? 6.75 24.594 12.953 1 98.44 152 ALA A C 1
ATOM 1194 O O . ALA A 1 152 ? 5.91 25.484 13.102 1 98.44 152 ALA A O 1
ATOM 1195 N N . LEU A 1 153 ? 6.371 23.297 12.922 1 98.19 153 LEU A N 1
ATOM 1196 C CA . LEU A 1 153 ? 5.004 22.859 13.18 1 98.19 153 LEU A CA 1
ATOM 1197 C C . LEU A 1 153 ? 4.57 23.234 14.586 1 98.19 153 LEU A C 1
ATOM 1199 O O . LEU A 1 153 ? 3.473 23.766 14.789 1 98.19 153 LEU A O 1
ATOM 1203 N N . GLU A 1 154 ? 5.484 22.953 15.516 1 98.06 154 GLU A N 1
ATOM 1204 C CA . GLU A 1 154 ? 5.176 23.234 16.922 1 98.06 154 GLU A CA 1
ATOM 1205 C C . GLU A 1 154 ? 5.008 24.734 17.156 1 98.06 154 GLU A C 1
ATOM 1207 O O . GLU A 1 154 ? 4.145 25.156 17.922 1 98.06 154 GLU A O 1
ATOM 1212 N N . ALA A 1 155 ? 5.84 25.516 16.484 1 98.25 155 ALA A N 1
ATOM 1213 C CA . ALA A 1 155 ? 5.723 26.969 16.578 1 98.25 155 ALA A CA 1
ATOM 1214 C C . ALA A 1 155 ? 4.391 27.438 16.016 1 98.25 155 ALA A C 1
ATOM 1216 O O . ALA A 1 155 ? 3.764 28.344 16.578 1 98.25 155 ALA A O 1
ATOM 1217 N N . ALA A 1 156 ? 3.93 26.844 14.914 1 97.94 156 ALA A N 1
ATOM 1218 C CA . ALA A 1 156 ? 2.66 27.203 14.289 1 97.94 156 ALA A CA 1
ATOM 1219 C C . ALA A 1 156 ? 1.482 26.859 15.195 1 97.94 156 ALA A C 1
ATOM 1221 O O . ALA A 1 156 ? 0.425 27.484 15.125 1 97.94 156 ALA A O 1
ATOM 1222 N N . ALA A 1 157 ? 1.645 25.859 16.047 1 96.88 157 ALA A N 1
ATOM 1223 C CA . ALA A 1 157 ? 0.593 25.375 16.938 1 96.88 157 ALA A CA 1
ATOM 1224 C C . ALA A 1 157 ? 0.472 26.266 18.172 1 96.88 157 ALA A C 1
ATOM 1226 O O . ALA A 1 157 ? -0.5 26.172 18.922 1 96.88 157 ALA A O 1
ATOM 1227 N N . ALA A 1 158 ? 1.448 27.031 18.469 1 91.19 158 ALA A N 1
ATOM 1228 C CA . ALA A 1 158 ? 1.449 27.906 19.641 1 91.19 158 ALA A CA 1
ATOM 1229 C C . ALA A 1 158 ? 0.512 29.094 19.453 1 91.19 158 ALA A C 1
ATOM 1231 O O . ALA A 1 158 ? 0.287 29.531 18.328 1 91.19 158 ALA A O 1
ATOM 1232 N N . MET B 1 1 ? -2.223 7.348 17.578 1 41.09 1 MET B N 1
ATOM 1233 C CA . MET B 1 1 ? -1.824 6.43 16.516 1 41.09 1 MET B CA 1
ATOM 1234 C C . MET B 1 1 ? -0.31 6.254 16.5 1 41.09 1 MET B C 1
ATOM 1236 O O . MET B 1 1 ? 0.365 6.793 15.617 1 41.09 1 MET B O 1
ATOM 1240 N N . ASP B 1 2 ? 0.312 6.477 17.672 1 52.31 2 ASP B N 1
ATOM 1241 C CA . ASP B 1 2 ? 1.766 6.363 17.75 1 52.31 2 ASP B CA 1
ATOM 1242 C C . ASP B 1 2 ? 2.24 5.02 17.203 1 52.31 2 ASP B C 1
ATOM 1244 O O . ASP B 1 2 ? 2.449 4.07 17.969 1 52.31 2 ASP B O 1
ATOM 1248 N N . THR B 1 3 ? 1.904 4.77 15.836 1 65 3 THR B N 1
ATOM 1249 C CA . THR B 1 3 ? 2.242 3.414 15.406 1 65 3 THR B CA 1
ATOM 1250 C C . THR B 1 3 ? 3.697 3.336 14.961 1 65 3 THR B C 1
ATOM 1252 O O . THR B 1 3 ? 4.266 4.328 14.5 1 65 3 THR B O 1
ATOM 1255 N N . ASP B 1 4 ? 4.371 2.412 15.461 1 85.44 4 ASP B N 1
ATOM 1256 C CA . ASP B 1 4 ? 5.723 2.045 15.047 1 85.44 4 ASP B CA 1
ATOM 1257 C C . ASP B 1 4 ? 5.695 1.105 13.844 1 85.44 4 ASP B C 1
ATOM 1259 O O . ASP B 1 4 ? 6.438 0.121 13.805 1 85.44 4 ASP B O 1
ATOM 1263 N N . THR B 1 5 ? 4.676 1.451 12.961 1 92.31 5 THR B N 1
ATOM 1264 C CA . THR B 1 5 ? 4.527 0.619 11.773 1 92.31 5 THR B CA 1
ATOM 1265 C C . THR B 1 5 ? 4.215 1.476 10.547 1 92.31 5 THR B C 1
ATOM 1267 O O . THR B 1 5 ? 3.869 2.65 10.68 1 92.31 5 THR B O 1
ATOM 1270 N N . LEU B 1 6 ? 4.395 0.914 9.414 1 97.06 6 LEU B N 1
ATOM 1271 C CA . LEU B 1 6 ? 4.059 1.596 8.172 1 97.06 6 LEU B CA 1
ATOM 1272 C C . LEU B 1 6 ? 2.547 1.656 7.977 1 97.06 6 LEU B C 1
ATOM 1274 O O . LEU B 1 6 ? 1.837 0.697 8.289 1 97.06 6 LEU B O 1
ATOM 1278 N N . THR B 1 7 ? 2.084 2.754 7.496 1 97.94 7 THR B N 1
ATOM 1279 C CA . THR B 1 7 ? 0.69 2.92 7.098 1 97.94 7 THR B CA 1
ATOM 1280 C C . THR B 1 7 ? 0.579 3.088 5.582 1 97.94 7 THR B C 1
ATOM 1282 O O . THR B 1 7 ? 1.361 3.822 4.977 1 97.94 7 THR B O 1
ATOM 1285 N N . THR B 1 8 ? -0.286 2.34 4.996 1 98.62 8 THR B N 1
ATOM 1286 C CA . THR B 1 8 ? -0.576 2.529 3.58 1 98.62 8 THR B CA 1
ATOM 1287 C C . THR B 1 8 ? -1.639 3.607 3.387 1 98.62 8 THR B C 1
ATOM 1289 O O . THR B 1 8 ? -2.699 3.562 4.012 1 98.62 8 THR B O 1
ATOM 1292 N N . CYS B 1 9 ? -1.317 4.562 2.594 1 98.88 9 CYS B N 1
ATOM 1293 C CA . CYS B 1 9 ? -2.236 5.656 2.303 1 98.88 9 CYS B CA 1
ATOM 1294 C C . CYS B 1 9 ? -2.873 5.484 0.927 1 98.88 9 CYS B C 1
ATOM 1296 O O . CYS B 1 9 ? -2.17 5.289 -0.066 1 98.88 9 CYS B O 1
ATOM 1298 N N . LEU B 1 10 ? -4.133 5.531 0.891 1 98.94 10 LEU B N 1
ATOM 1299 C CA . LEU B 1 10 ? -4.918 5.461 -0.337 1 98.94 10 LEU B CA 1
ATOM 1300 C C . LEU B 1 10 ? -5.531 6.816 -0.671 1 98.94 10 LEU B C 1
ATOM 1302 O O . LEU B 1 10 ? -6.152 7.445 0.184 1 98.94 10 LEU B O 1
ATOM 1306 N N . TRP B 1 11 ? -5.363 7.188 -1.912 1 98.81 11 TRP B N 1
ATOM 1307 C CA . TRP B 1 11 ? -5.777 8.508 -2.381 1 98.81 11 TRP B CA 1
ATOM 1308 C C . TRP B 1 11 ? -7.148 8.438 -3.047 1 98.81 11 TRP B C 1
ATOM 1310 O O . TRP B 1 11 ? -7.379 7.613 -3.93 1 98.81 11 TRP B O 1
ATOM 1320 N N . PHE B 1 12 ? -8.039 9.344 -2.627 1 98.69 12 PHE B N 1
ATOM 1321 C CA . PHE B 1 12 ? -9.375 9.398 -3.195 1 98.69 12 PHE B CA 1
ATOM 1322 C C . PHE B 1 12 ? -9.727 10.82 -3.619 1 98.69 12 PHE B C 1
ATOM 1324 O O . PHE B 1 12 ? -9.008 11.766 -3.289 1 98.69 12 PHE B O 1
ATOM 1331 N N . ASP B 1 13 ? -10.797 10.914 -4.414 1 97.69 13 ASP B N 1
ATOM 1332 C CA . ASP B 1 13 ? -11.359 12.188 -4.852 1 97.69 13 ASP B CA 1
ATOM 1333 C C . ASP B 1 13 ? -12.719 12.438 -4.211 1 97.69 13 ASP B C 1
ATOM 1335 O O . ASP B 1 13 ? -13.734 12.5 -4.906 1 97.69 13 ASP B O 1
ATOM 1339 N N . GLY B 1 14 ? -12.68 12.555 -2.859 1 97.94 14 GLY B N 1
ATOM 1340 C CA . GLY B 1 14 ? -13.891 12.891 -2.133 1 97.94 14 GLY B CA 1
ATOM 1341 C C . GLY B 1 14 ? -14.57 11.688 -1.515 1 97.94 14 GLY B C 1
ATOM 1342 O O . GLY B 1 14 ? -15.445 11.828 -0.658 1 97.94 14 GLY B O 1
ATOM 1343 N N . GLN B 1 15 ? -14.148 10.477 -1.797 1 98.25 15 GLN B N 1
ATOM 1344 C CA . GLN B 1 15 ? -14.883 9.289 -1.379 1 98.25 15 GLN B CA 1
ATOM 1345 C C . GLN B 1 15 ? -14.086 8.492 -0.345 1 98.25 15 GLN B C 1
ATOM 1347 O O . GLN B 1 15 ? -14.289 7.285 -0.197 1 98.25 15 GLN B O 1
ATOM 1352 N N . ALA B 1 16 ? -13.195 9.125 0.322 1 98.75 16 ALA B N 1
ATOM 1353 C CA . ALA B 1 16 ? -12.336 8.445 1.279 1 98.75 16 ALA B CA 1
ATOM 1354 C C . ALA B 1 16 ? -13.156 7.719 2.342 1 98.75 16 ALA B C 1
ATOM 1356 O O . ALA B 1 16 ? -12.906 6.547 2.631 1 98.75 16 ALA B O 1
ATOM 1357 N N . GLU B 1 17 ? -14.07 8.406 2.887 1 98.88 17 GLU B N 1
ATOM 1358 C CA . GLU B 1 17 ? -14.844 7.82 3.977 1 98.88 17 GLU B CA 1
ATOM 1359 C C . GLU B 1 17 ? -15.719 6.672 3.477 1 98.88 17 GLU B C 1
ATOM 1361 O O . GLU B 1 17 ? -15.812 5.629 4.125 1 98.88 17 GLU B O 1
ATOM 1366 N N . GLU B 1 18 ? -16.406 6.871 2.363 1 98.88 18 GLU B N 1
ATOM 1367 C CA . GLU B 1 18 ? -17.219 5.82 1.76 1 98.88 18 GLU B CA 1
ATOM 1368 C C . GLU B 1 18 ? -16.375 4.566 1.491 1 98.88 18 GLU B C 1
ATOM 1370 O O . GLU B 1 18 ? -16.797 3.455 1.809 1 98.88 18 GLU B O 1
ATOM 1375 N N . ALA B 1 19 ? -15.242 4.738 0.944 1 98.88 19 ALA B N 1
ATOM 1376 C CA . ALA B 1 19 ? -14.359 3.617 0.64 1 98.88 19 ALA B CA 1
ATOM 1377 C C . ALA B 1 19 ? -13.922 2.9 1.914 1 98.88 19 ALA B C 1
ATOM 1379 O O . ALA B 1 19 ? -13.984 1.671 1.995 1 98.88 19 ALA B O 1
ATOM 1380 N N . ALA B 1 20 ? -13.492 3.674 2.904 1 98.94 20 ALA B N 1
ATOM 1381 C CA . ALA B 1 20 ? -13.055 3.094 4.172 1 98.94 20 ALA B CA 1
ATOM 1382 C C . ALA B 1 20 ? -14.164 2.266 4.809 1 98.94 20 ALA B C 1
ATOM 1384 O O . ALA B 1 20 ? -13.922 1.16 5.297 1 98.94 20 ALA B O 1
ATOM 1385 N N . ARG B 1 21 ? -15.336 2.758 4.777 1 98.88 21 ARG B N 1
ATOM 1386 C CA . ARG B 1 21 ? -16.484 2.037 5.336 1 98.88 21 ARG B CA 1
ATOM 1387 C C . ARG B 1 21 ? -16.719 0.735 4.582 1 98.88 21 ARG B C 1
ATOM 1389 O O . ARG B 1 21 ? -16.984 -0.304 5.191 1 98.88 21 ARG B O 1
ATOM 1396 N N . PHE B 1 22 ? -16.672 0.868 3.305 1 98.94 22 PHE B N 1
ATOM 1397 C CA . PHE B 1 22 ? -16.859 -0.322 2.482 1 98.94 22 PHE B CA 1
ATOM 1398 C C . PHE B 1 22 ? -15.828 -1.387 2.824 1 98.94 22 PHE B C 1
ATOM 1400 O O . PHE B 1 22 ? -16.172 -2.541 3.082 1 98.94 22 PHE B O 1
ATOM 1407 N N . TYR B 1 23 ? -14.492 -1.039 2.803 1 98.88 23 TYR B N 1
ATOM 1408 C CA . TYR B 1 23 ? -13.422 -1.994 3.08 1 98.88 23 TYR B CA 1
ATOM 1409 C C . TYR B 1 23 ? -13.57 -2.586 4.477 1 98.88 23 TYR B C 1
ATOM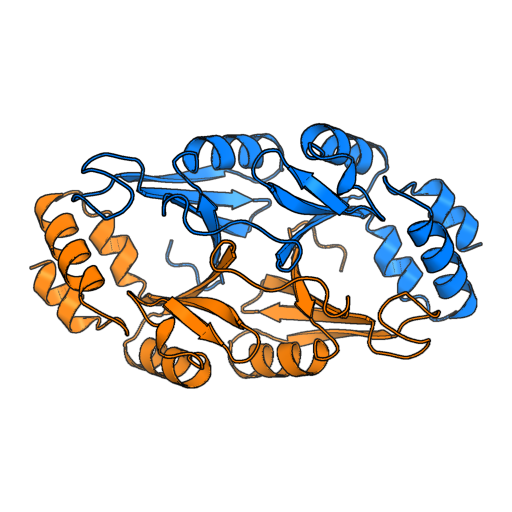 1411 O O . TYR B 1 23 ? -13.422 -3.797 4.664 1 98.88 23 TYR B O 1
ATOM 1419 N N . CYS B 1 24 ? -13.898 -1.724 5.473 1 98.81 24 CYS B N 1
ATOM 1420 C CA . CYS B 1 24 ? -14.008 -2.182 6.855 1 98.81 24 CYS B CA 1
ATOM 1421 C C . CYS B 1 24 ? -15.18 -3.135 7.023 1 98.81 24 CYS B C 1
ATOM 1423 O O . CYS B 1 24 ? -15.141 -4.043 7.855 1 98.81 24 CYS B O 1
ATOM 1425 N N . GLY B 1 25 ? -16.219 -2.92 6.27 1 98.69 25 GLY B N 1
ATOM 1426 C CA . GLY B 1 25 ? -17.359 -3.82 6.309 1 98.69 25 GLY B CA 1
ATOM 1427 C C . GLY B 1 25 ? -17.094 -5.156 5.652 1 98.69 25 GLY B C 1
ATOM 1428 O O . GLY B 1 25 ? -17.766 -6.148 5.938 1 98.69 25 GLY B O 1
ATOM 1429 N N . LEU B 1 26 ? -16.141 -5.215 4.848 1 98.62 26 LEU B N 1
ATOM 1430 C CA . LEU B 1 26 ? -15.859 -6.395 4.031 1 98.62 26 LEU B CA 1
ATOM 1431 C C . LEU B 1 26 ? -14.836 -7.293 4.711 1 98.62 26 LEU B C 1
ATOM 1433 O O . LEU B 1 26 ? -14.961 -8.523 4.688 1 98.62 26 LEU B O 1
ATOM 1437 N N . LEU B 1 27 ? -13.781 -6.727 5.316 1 98.44 27 LEU B N 1
ATOM 1438 C CA . LEU B 1 27 ? -12.641 -7.484 5.816 1 98.44 27 LEU B CA 1
ATOM 1439 C C . LEU B 1 27 ? -12.719 -7.645 7.332 1 98.44 27 LEU B C 1
ATOM 1441 O O . LEU B 1 27 ? -13.172 -6.734 8.031 1 98.44 27 LEU B O 1
ATOM 1445 N N . PRO B 1 28 ? -12.25 -8.742 7.848 1 97.5 28 PRO B N 1
ATOM 1446 C CA . PRO B 1 28 ? -12.289 -8.953 9.297 1 97.5 28 PRO B CA 1
ATOM 1447 C C . PRO B 1 28 ? -11.312 -8.055 10.047 1 97.5 28 PRO B C 1
ATOM 1449 O O . PRO B 1 28 ? -10.375 -7.512 9.445 1 97.5 28 PRO B O 1
ATOM 1452 N N . ARG B 1 29 ? -11.523 -7.906 11.383 1 97.75 29 ARG B N 1
ATOM 1453 C CA . ARG B 1 29 ? -10.625 -7.121 12.227 1 97.75 29 ARG B CA 1
ATOM 1454 C C . ARG B 1 29 ? -10.312 -5.77 11.594 1 97.75 29 ARG B C 1
ATOM 1456 O O . ARG B 1 29 ? -9.148 -5.383 11.492 1 97.75 29 ARG B O 1
ATOM 1463 N N . SER B 1 30 ? -11.352 -5.09 11.086 1 98.5 30 SER B N 1
ATOM 1464 C CA . SER B 1 30 ? -11.258 -3.83 10.359 1 98.5 30 SER B CA 1
ATOM 1465 C C . SER B 1 30 ? -12.219 -2.793 10.922 1 98.5 30 SER B C 1
ATOM 1467 O O . SER B 1 30 ? -13.391 -3.094 11.18 1 98.5 30 SER B O 1
ATOM 1469 N N . GLU B 1 31 ? -11.68 -1.62 11.172 1 98.69 31 GLU B N 1
ATOM 1470 C CA . GLU B 1 31 ? -12.523 -0.572 11.734 1 98.69 31 GLU B CA 1
ATOM 1471 C C . GLU B 1 31 ? -11.977 0.814 11.406 1 98.69 31 GLU B C 1
ATOM 1473 O O . GLU B 1 31 ? -10.766 0.992 11.273 1 98.69 31 GLU B O 1
ATOM 1478 N N . ILE B 1 32 ? -12.875 1.761 11.281 1 98.75 32 ILE B N 1
ATOM 1479 C CA . ILE B 1 32 ? -12.477 3.162 11.195 1 98.75 32 ILE B CA 1
ATOM 1480 C C . ILE B 1 32 ? -12.102 3.674 12.586 1 98.75 32 ILE B C 1
ATOM 1482 O O . ILE B 1 32 ? -12.844 3.477 13.547 1 98.75 32 ILE B O 1
ATOM 1486 N N . THR B 1 33 ? -11 4.34 12.688 1 98.25 33 THR B N 1
ATOM 1487 C CA . THR B 1 33 ? -10.539 4.781 14 1 98.25 33 THR B CA 1
ATOM 1488 C C . THR B 1 33 ? -10.633 6.301 14.125 1 98.25 33 THR B C 1
ATOM 1490 O O . THR B 1 33 ? -10.688 6.84 15.227 1 98.25 33 THR B O 1
ATOM 1493 N N . GLU B 1 34 ? -10.609 7.016 12.984 1 98.12 34 GLU B N 1
ATOM 1494 C CA . GLU B 1 34 ? -10.68 8.477 13.016 1 98.12 34 GLU B CA 1
ATOM 1495 C C . GLU B 1 34 ? -11.125 9.039 11.672 1 98.12 34 GLU B C 1
ATOM 1497 O O . GLU B 1 34 ? -10.711 8.547 10.617 1 98.12 34 GLU B O 1
ATOM 1502 N N . VAL B 1 35 ? -11.984 9.977 11.727 1 98.62 35 VAL B N 1
ATOM 1503 C CA . VAL B 1 35 ? -12.312 10.812 10.57 1 98.62 35 VAL B CA 1
ATOM 1504 C C . VAL B 1 35 ? -11.859 12.25 10.828 1 98.62 35 VAL B C 1
ATOM 1506 O O . VAL B 1 35 ? -12.367 12.914 11.734 1 98.62 35 VAL B O 1
ATOM 1509 N N . LEU B 1 36 ? -10.938 12.688 10.062 1 98.44 36 LEU B N 1
ATOM 1510 C CA . LEU B 1 36 ? -10.398 14.031 10.234 1 98.44 36 LEU B CA 1
ATOM 1511 C C . LEU B 1 36 ? -11.008 14.992 9.219 1 98.44 36 LEU B C 1
ATOM 1513 O O . LEU B 1 36 ? -10.977 14.734 8.016 1 98.44 36 LEU B O 1
ATOM 1517 N N . HIS B 1 37 ? -11.547 16.062 9.727 1 98.31 37 HIS B N 1
ATOM 1518 C CA . HIS B 1 37 ? -12.094 17.109 8.875 1 98.31 37 HIS B CA 1
ATOM 1519 C C . HIS B 1 37 ? -11.078 18.234 8.664 1 98.31 37 HIS B C 1
ATOM 1521 O O . HIS B 1 37 ? -10.359 18.609 9.594 1 98.31 37 HIS B O 1
ATOM 1527 N N . ALA B 1 38 ? -11.039 18.797 7.492 1 98.06 38 ALA B N 1
ATOM 1528 C CA . ALA B 1 38 ? -10.078 19.844 7.141 1 98.06 38 ALA B CA 1
ATOM 1529 C C . ALA B 1 38 ? -10.266 21.078 8.016 1 98.06 38 ALA B C 1
ATOM 1531 O O . ALA B 1 38 ? -11.359 21.641 8.078 1 98.06 38 ALA B O 1
ATOM 1532 N N . PRO B 1 39 ? -9.18 21.453 8.594 1 97.38 39 PRO B N 1
ATOM 1533 C CA . PRO B 1 39 ? -9.281 22.641 9.453 1 97.38 39 PRO B CA 1
ATOM 1534 C C . PRO B 1 39 ? -9.258 23.938 8.656 1 97.38 39 PRO B C 1
ATOM 1536 O O . PRO B 1 39 ? -9.578 25 9.203 1 97.38 39 PRO B O 1
ATOM 1539 N N . THR B 1 40 ? -8.82 23.906 7.469 1 96.62 40 THR B N 1
ATOM 1540 C CA . THR B 1 40 ? -8.773 25.031 6.543 1 96.62 40 THR B CA 1
ATOM 1541 C C . THR B 1 40 ? -8.992 24.562 5.105 1 96.62 40 THR B C 1
ATOM 1543 O O . THR B 1 40 ? -9.008 23.359 4.836 1 96.62 40 THR B O 1
ATOM 1546 N N . ASP B 1 41 ? -9.25 25.531 4.309 1 96.75 41 ASP B N 1
ATOM 1547 C CA . ASP B 1 41 ? -9.336 25.188 2.891 1 96.75 41 ASP B CA 1
ATOM 1548 C C . ASP B 1 41 ? -8.023 24.594 2.387 1 96.75 41 ASP B C 1
ATOM 1550 O O . ASP B 1 41 ? -6.953 24.922 2.9 1 96.75 41 ASP B O 1
ATOM 1554 N N . TYR B 1 42 ? -8.094 23.734 1.499 1 94.81 42 TYR B N 1
ATOM 1555 C CA . TYR B 1 42 ? -6.941 23.141 0.827 1 94.81 42 TYR B CA 1
ATOM 1556 C C . TYR B 1 42 ? -7.25 22.875 -0.642 1 94.81 42 TYR B C 1
ATOM 1558 O O . TYR B 1 42 ? -8.398 22.984 -1.073 1 94.81 42 TYR B O 1
ATOM 1566 N N . PRO B 1 43 ? -6.348 22.578 -1.459 1 92.5 43 PRO B N 1
ATOM 1567 C CA . PRO B 1 43 ? -6.527 22.547 -2.912 1 92.5 43 PRO B CA 1
ATOM 1568 C C . PRO B 1 43 ? -7.68 21.641 -3.344 1 92.5 43 PRO B C 1
ATOM 1570 O O . PRO B 1 43 ? -8.406 21.969 -4.285 1 92.5 43 PRO B O 1
ATOM 1573 N N . ALA B 1 44 ? -7.949 20.625 -2.645 1 95.19 44 ALA B N 1
ATOM 1574 C CA . ALA B 1 44 ? -8.914 19.625 -3.1 1 95.19 44 ALA B CA 1
ATOM 1575 C C . ALA B 1 44 ? -10.234 19.75 -2.342 1 95.19 44 ALA B C 1
ATOM 1577 O O . ALA B 1 44 ? -11.156 18.969 -2.551 1 95.19 44 ALA B O 1
ATOM 1578 N N . GLY B 1 45 ? -10.227 20.734 -1.42 1 96.25 45 GLY B N 1
ATOM 1579 C CA . GLY B 1 45 ? -11.438 20.797 -0.616 1 96.25 45 GLY B CA 1
ATOM 1580 C C . GLY B 1 45 ? -11.516 22.047 0.241 1 96.25 45 GLY B C 1
ATOM 1581 O O . GLY B 1 45 ? -10.719 22.969 0.073 1 96.25 45 GLY B O 1
ATOM 1582 N N . ARG B 1 46 ? -12.609 22.062 1.098 1 97.38 46 ARG B N 1
ATOM 1583 C CA . ARG B 1 46 ? -12.922 23.203 1.938 1 97.38 46 ARG B CA 1
ATOM 1584 C C . ARG B 1 46 ? -12.891 22.828 3.416 1 97.38 46 ARG B C 1
ATOM 1586 O O . ARG B 1 46 ? -12.961 21.656 3.764 1 97.38 46 ARG B O 1
ATOM 1593 N N . THR B 1 47 ? -12.82 23.922 4.09 1 97.5 47 THR B N 1
ATOM 1594 C CA . THR B 1 47 ? -12.898 23.75 5.539 1 97.5 47 THR B CA 1
ATOM 1595 C C . THR B 1 47 ? -14.102 22.906 5.926 1 97.5 47 THR B C 1
ATOM 1597 O O . THR B 1 47 ? -15.211 23.125 5.43 1 97.5 47 THR B O 1
ATOM 1600 N N . GLY B 1 48 ? -13.828 21.812 6.723 1 97.56 48 GLY B N 1
ATOM 1601 C CA . GLY B 1 48 ? -14.922 21 7.215 1 97.56 48 GLY B CA 1
ATOM 1602 C C . GLY B 1 48 ? -15.117 19.719 6.422 1 97.56 48 GLY B C 1
ATOM 1603 O O . GLY B 1 48 ? -15.766 18.781 6.895 1 97.56 48 GLY B O 1
ATOM 1604 N N . ASP B 1 49 ? -14.648 19.703 5.223 1 98.38 49 ASP B N 1
ATOM 1605 C CA . ASP B 1 49 ? -14.703 18.469 4.426 1 98.38 49 ASP B CA 1
ATOM 1606 C C . ASP B 1 49 ? -13.914 17.359 5.09 1 98.38 49 ASP B C 1
ATOM 1608 O O . ASP B 1 49 ? -12.984 17.609 5.859 1 98.38 49 ASP B O 1
ATOM 1612 N N . VAL B 1 50 ? -14.273 16.094 4.883 1 98.62 50 VAL B N 1
ATOM 1613 C CA . VAL B 1 50 ? -13.43 14.977 5.293 1 98.62 50 VAL B CA 1
ATOM 1614 C C . VAL B 1 50 ? -12.07 15.078 4.598 1 98.62 50 VAL B C 1
ATOM 1616 O O . VAL B 1 50 ? -11.992 15.047 3.367 1 98.62 50 VAL B O 1
ATOM 1619 N N . LEU B 1 51 ? -11.07 15.266 5.344 1 98.38 51 LEU B N 1
ATOM 1620 C CA . LEU B 1 51 ? -9.711 15.328 4.812 1 98.38 51 LEU B CA 1
ATOM 1621 C C . LEU B 1 51 ? -9.133 13.93 4.621 1 98.38 51 LEU B C 1
ATOM 1623 O O . LEU B 1 51 ? -8.711 13.57 3.521 1 98.38 51 LEU B O 1
ATOM 1627 N N . ASP B 1 5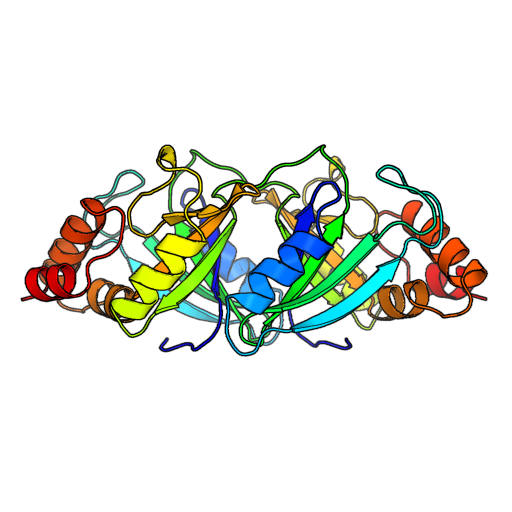2 ? -9.133 13.203 5.691 1 98.62 52 ASP B N 1
ATOM 1628 C CA . ASP B 1 52 ? -8.68 11.82 5.602 1 98.62 52 ASP B CA 1
ATOM 1629 C C . ASP B 1 52 ? -9.391 10.945 6.637 1 98.62 52 ASP B C 1
ATOM 1631 O O . ASP B 1 52 ? -10.078 11.461 7.52 1 98.62 52 ASP B O 1
ATOM 1635 N N . VAL B 1 53 ? -9.367 9.641 6.469 1 98.88 53 VAL B N 1
ATOM 1636 C CA . VAL B 1 53 ? -9.953 8.625 7.34 1 98.88 53 VAL B CA 1
ATOM 1637 C C . VAL B 1 53 ? -8.891 7.609 7.746 1 98.88 53 VAL B C 1
ATOM 1639 O O . VAL B 1 53 ? -8.297 6.953 6.891 1 98.88 53 VAL B O 1
ATOM 1642 N N . SER B 1 54 ? -8.594 7.543 9.008 1 98.56 54 SER B N 1
ATOM 1643 C CA . SER B 1 54 ? -7.742 6.48 9.531 1 98.56 54 SER B CA 1
ATOM 1644 C C . SER B 1 54 ? -8.555 5.223 9.836 1 98.56 54 SER B C 1
ATOM 1646 O O . SER B 1 54 ? -9.633 5.301 10.43 1 98.56 54 SER B O 1
ATOM 1648 N N . PHE B 1 55 ? -8.016 4.059 9.422 1 98.62 55 PHE B N 1
ATOM 1649 C CA . PHE B 1 55 ? -8.711 2.801 9.648 1 98.62 55 PHE B CA 1
ATOM 1650 C C . PHE B 1 55 ? -7.738 1.629 9.617 1 98.62 55 PHE B C 1
ATOM 1652 O O . PHE B 1 55 ? -6.555 1.805 9.32 1 98.62 55 PHE B O 1
ATOM 1659 N N . THR B 1 56 ? -8.227 0.491 10.078 1 97.94 56 THR B N 1
ATOM 1660 C CA . THR B 1 56 ? -7.461 -0.748 9.992 1 97.94 56 THR B CA 1
ATOM 1661 C C . THR B 1 56 ? -8.156 -1.747 9.07 1 97.94 56 THR B C 1
ATOM 1663 O O . THR B 1 56 ? -9.383 -1.777 8.992 1 97.94 56 THR B O 1
ATOM 1666 N N . LEU B 1 57 ? -7.371 -2.42 8.289 1 98.19 57 LEU B N 1
ATOM 1667 C CA . LEU B 1 57 ? -7.828 -3.58 7.535 1 98.19 57 LEU B CA 1
ATOM 1668 C C . LEU B 1 57 ? -7.082 -4.84 7.965 1 98.19 57 LEU B C 1
ATOM 1670 O O . LEU B 1 57 ? -5.855 -4.91 7.852 1 98.19 57 LEU B O 1
ATOM 1674 N N . MET B 1 58 ? -7.852 -5.762 8.469 1 97.25 58 MET B N 1
ATOM 1675 C CA . MET B 1 58 ? -7.27 -7 8.977 1 97.25 58 MET B CA 1
ATOM 1676 C C . MET B 1 58 ? -6.137 -6.707 9.953 1 97.25 58 MET B C 1
ATOM 1678 O O . MET B 1 58 ? -5.07 -7.324 9.875 1 97.25 58 MET B O 1
ATOM 1682 N N . GLY B 1 59 ? -6.281 -5.715 10.719 1 94.56 59 GLY B N 1
ATOM 1683 C CA . GLY B 1 59 ? -5.371 -5.387 11.805 1 94.56 59 GLY B CA 1
ATOM 1684 C C . GLY B 1 59 ? -4.258 -4.445 11.383 1 94.56 59 GLY B C 1
ATOM 1685 O O . GLY B 1 59 ? -3.439 -4.035 12.211 1 94.56 59 GLY B O 1
ATOM 1686 N N . ARG B 1 60 ? -4.223 -4.043 10.125 1 95.38 60 ARG B N 1
ATOM 1687 C CA . ARG B 1 60 ? -3.152 -3.182 9.633 1 95.38 60 ARG B CA 1
ATOM 1688 C C . ARG B 1 60 ? -3.65 -1.756 9.422 1 95.38 60 ARG B C 1
ATOM 1690 O O . ARG B 1 60 ? -4.758 -1.546 8.922 1 95.38 60 ARG B O 1
ATOM 1697 N N . PRO B 1 61 ? -2.822 -0.821 9.734 1 97.19 61 PRO B N 1
ATOM 1698 C CA . PRO B 1 61 ? -3.271 0.566 9.602 1 97.19 61 PRO B CA 1
ATOM 1699 C C . PRO B 1 61 ? -3.266 1.051 8.156 1 97.19 61 PRO B C 1
ATOM 1701 O O . PRO B 1 61 ? -2.33 0.758 7.402 1 97.19 61 PRO B O 1
ATOM 1704 N N . PHE B 1 62 ? -4.27 1.801 7.805 1 98.62 62 PHE B N 1
ATOM 1705 C CA . PHE B 1 62 ? -4.453 2.469 6.523 1 98.62 62 PHE B CA 1
ATOM 1706 C C . PHE B 1 62 ? -4.938 3.9 6.719 1 98.62 62 PHE B C 1
ATOM 1708 O O . PHE B 1 62 ? -5.477 4.238 7.773 1 98.62 62 PHE B O 1
ATOM 1715 N N . LEU B 1 63 ? -4.668 4.688 5.789 1 98.81 63 LEU B N 1
ATOM 1716 C CA . LEU B 1 63 ? -5.219 6.035 5.699 1 98.81 63 LEU B CA 1
ATOM 1717 C C . LEU B 1 63 ? -5.844 6.273 4.328 1 98.81 63 LEU B C 1
ATOM 1719 O O . LEU B 1 63 ? -5.23 5.977 3.301 1 98.81 63 LEU B O 1
ATOM 1723 N N . ALA B 1 64 ? -7.051 6.66 4.297 1 98.88 64 ALA B N 1
ATOM 1724 C CA . ALA B 1 64 ? -7.676 7.176 3.084 1 98.88 64 ALA B CA 1
ATOM 1725 C C . ALA B 1 64 ? -7.637 8.703 3.051 1 98.88 64 ALA B C 1
ATOM 1727 O O . ALA B 1 64 ? -8.125 9.359 3.971 1 98.88 64 ALA B O 1
ATOM 1728 N N . LEU B 1 65 ? -7.117 9.273 2.031 1 98.62 65 LEU B N 1
ATOM 1729 C CA . LEU B 1 65 ? -6.91 10.711 1.922 1 98.62 65 LEU B CA 1
ATOM 1730 C C . LEU B 1 65 ? -7.719 11.289 0.768 1 98.62 65 LEU B C 1
ATOM 1732 O O . LEU B 1 65 ? -7.645 10.797 -0.359 1 98.62 65 LEU B O 1
ATOM 1736 N N . ASN B 1 66 ? -8.5 12.305 1.053 1 98.69 66 ASN B N 1
ATOM 1737 C CA . ASN B 1 66 ? -9.141 13.062 -0.02 1 98.69 66 ASN B CA 1
ATOM 1738 C C . ASN B 1 66 ? -8.203 14.125 -0.588 1 98.69 66 ASN B C 1
ATOM 1740 O O . ASN B 1 66 ? -8.203 15.266 -0.128 1 98.69 66 ASN B O 1
ATOM 1744 N N . GLY B 1 67 ? -7.48 13.719 -1.579 1 97.44 67 GLY B N 1
ATOM 1745 C CA . GLY B 1 67 ? -6.496 14.625 -2.156 1 97.44 67 GLY B CA 1
ATOM 1746 C C . GLY B 1 67 ? -6.93 15.203 -3.49 1 97.44 67 GLY B C 1
ATOM 1747 O O . GLY B 1 67 ? -6.227 16.031 -4.07 1 97.44 67 GLY B O 1
ATOM 1748 N N . GLY B 1 68 ? -8.086 14.766 -4.004 1 97.25 68 GLY B N 1
ATOM 1749 C CA . GLY B 1 68 ? -8.57 15.305 -5.266 1 97.25 68 GLY B CA 1
ATOM 1750 C C . GLY B 1 68 ? -8.344 14.383 -6.441 1 97.25 68 GLY B C 1
ATOM 1751 O O . GLY B 1 68 ? -7.973 13.219 -6.262 1 97.25 68 GLY B O 1
ATOM 1752 N N . ALA B 1 69 ? -8.531 14.828 -7.695 1 94.94 69 ALA B N 1
ATOM 1753 C CA . ALA B 1 69 ? -8.703 13.961 -8.852 1 94.94 69 ALA B CA 1
ATOM 1754 C C . ALA B 1 69 ? -7.426 13.898 -9.688 1 94.94 69 ALA B C 1
ATOM 1756 O O . ALA B 1 69 ? -7.414 13.312 -10.773 1 94.94 69 ALA B O 1
ATOM 1757 N N . TYR B 1 70 ? -6.312 14.258 -9.297 1 93.56 70 TYR B N 1
ATOM 1758 C CA . TYR B 1 70 ? -5.172 14.453 -10.18 1 93.56 70 TYR B CA 1
ATOM 1759 C C . TYR B 1 70 ? -4.367 13.172 -10.328 1 93.56 70 TYR B C 1
ATOM 1761 O O . TYR B 1 70 ? -3.424 13.109 -11.117 1 93.56 70 TYR B O 1
ATOM 1769 N N . THR B 1 71 ? -4.629 12.195 -9.562 1 96.38 71 THR B N 1
ATOM 1770 C CA . THR B 1 71 ? -3.941 10.906 -9.625 1 96.38 71 THR B CA 1
ATOM 1771 C C . THR B 1 71 ? -4.941 9.758 -9.602 1 96.38 71 THR B C 1
ATOM 1773 O O . THR B 1 71 ? -6.117 9.953 -9.281 1 96.38 71 THR B O 1
ATOM 1776 N N . GLN B 1 72 ? -4.496 8.562 -10.078 1 96.5 72 GLN B N 1
ATOM 1777 C CA . GLN B 1 72 ? -5.336 7.371 -10.125 1 96.5 72 GLN B CA 1
ATOM 1778 C C . GLN B 1 72 ? -4.559 6.129 -9.695 1 96.5 72 GLN B C 1
ATOM 1780 O O . GLN B 1 72 ? -3.334 6.082 -9.828 1 96.5 72 GLN B O 1
ATOM 1785 N N . PHE B 1 73 ? -5.328 5.199 -9.172 1 98.25 73 PHE B N 1
ATOM 1786 C CA . PHE B 1 73 ? -4.734 3.906 -8.852 1 98.25 73 PHE B CA 1
ATOM 1787 C C . PHE B 1 73 ? -4.254 3.199 -10.109 1 98.25 73 PHE B C 1
ATOM 1789 O O . PHE B 1 73 ? -4.844 3.359 -11.18 1 98.25 73 PHE B O 1
ATOM 1796 N N . THR B 1 74 ? -3.188 2.441 -10.008 1 97.88 74 THR B N 1
ATOM 1797 C CA . THR B 1 74 ? -2.697 1.516 -11.023 1 97.88 74 THR B CA 1
ATOM 1798 C C . THR B 1 74 ? -2.402 0.149 -10.406 1 97.88 74 THR B C 1
ATOM 1800 O O . THR B 1 74 ? -2.537 -0.038 -9.195 1 97.88 74 THR B O 1
ATOM 1803 N N . GLU B 1 75 ? -1.966 -0.775 -11.219 1 97.75 75 GLU B N 1
ATOM 1804 C CA . GLU B 1 75 ? -1.621 -2.117 -10.758 1 97.75 75 GLU B CA 1
ATOM 1805 C C . GLU B 1 75 ? -0.303 -2.113 -9.992 1 97.75 75 GLU B C 1
ATOM 1807 O O . GLU B 1 75 ? 0.038 -3.096 -9.328 1 97.75 75 GLU B O 1
ATOM 1812 N N . ALA B 1 76 ? 0.361 -0.977 -10.039 1 98.31 76 ALA B N 1
ATOM 1813 C CA . ALA B 1 76 ? 1.731 -0.938 -9.531 1 98.31 76 ALA B CA 1
ATOM 1814 C C . ALA B 1 76 ? 1.766 -1.161 -8.023 1 98.31 76 ALA B C 1
ATOM 1816 O O . ALA B 1 76 ? 2.797 -1.55 -7.469 1 98.31 76 ALA B O 1
ATOM 1817 N N . VAL B 1 77 ? 0.664 -0.834 -7.332 1 98.81 77 VAL B N 1
ATOM 1818 C CA . VAL B 1 77 ? 0.491 -1.23 -5.938 1 98.81 77 VAL B CA 1
ATOM 1819 C C . VAL B 1 77 ? -0.86 -1.918 -5.762 1 98.81 77 VAL B C 1
ATOM 1821 O O . VAL B 1 77 ? -1.891 -1.396 -6.191 1 98.81 77 VAL B O 1
ATOM 1824 N N . SER B 1 78 ? -0.846 -3.07 -5.203 1 98.81 78 SER B N 1
ATOM 1825 C CA . SER B 1 78 ? -2.064 -3.83 -4.941 1 98.81 78 SER B CA 1
ATOM 1826 C C . SER B 1 78 ? -2.07 -4.398 -3.527 1 98.81 78 SER B C 1
ATOM 1828 O O . SER B 1 78 ? -1.043 -4.395 -2.846 1 98.81 78 SER B O 1
ATOM 1830 N N . LEU B 1 79 ? -3.205 -4.754 -3.08 1 98.81 79 LEU B N 1
ATOM 1831 C CA . LEU B 1 79 ? -3.373 -5.375 -1.77 1 98.81 79 LEU B CA 1
ATOM 1832 C C . LEU B 1 79 ? -3.785 -6.836 -1.909 1 98.81 79 LEU B C 1
ATOM 1834 O O . LEU B 1 79 ? -4.699 -7.16 -2.67 1 98.81 79 LEU B O 1
ATOM 1838 N N . MET B 1 80 ? -3.104 -7.707 -1.209 1 98.69 80 MET B N 1
ATOM 1839 C CA . MET B 1 80 ? -3.344 -9.148 -1.283 1 98.69 80 MET B CA 1
ATOM 1840 C C . MET B 1 80 ? -4.164 -9.625 -0.089 1 98.69 80 MET B C 1
ATOM 1842 O O . MET B 1 80 ? -3.771 -9.414 1.062 1 98.69 80 MET B O 1
ATOM 1846 N N . ILE B 1 81 ? -5.223 -10.227 -0.362 1 98.56 81 ILE B N 1
ATOM 1847 C CA . ILE B 1 81 ? -6.062 -10.836 0.665 1 98.56 81 ILE B CA 1
ATOM 1848 C C . ILE B 1 81 ? -5.797 -12.344 0.721 1 98.56 81 ILE B C 1
ATOM 1850 O O . ILE B 1 81 ? -6.098 -13.07 -0.229 1 98.56 81 ILE B O 1
ATOM 1854 N N . PRO B 1 82 ? -5.262 -12.773 1.854 1 98.06 82 PRO B N 1
ATOM 1855 C CA . PRO B 1 82 ? -5.102 -14.219 1.995 1 98.06 82 PRO B CA 1
ATOM 1856 C C . PRO B 1 82 ? -6.426 -14.945 2.225 1 98.06 82 PRO B C 1
ATOM 1858 O O . PRO B 1 82 ? -7.246 -14.492 3.029 1 98.06 82 PRO B O 1
ATOM 1861 N N . CYS B 1 83 ? -6.617 -16.016 1.478 1 98 83 CYS B N 1
ATOM 1862 C CA . CYS B 1 83 ? -7.828 -16.812 1.621 1 98 83 CYS B CA 1
ATOM 1863 C C . CYS B 1 83 ? -7.492 -18.25 1.996 1 98 83 CYS B C 1
ATOM 1865 O O . CYS B 1 83 ? -6.52 -18.812 1.49 1 98 83 CYS B O 1
ATOM 1867 N N . ARG B 1 84 ? -8.305 -18.844 2.885 1 96.62 84 ARG B N 1
ATOM 1868 C CA . ARG B 1 84 ? -8.086 -20.219 3.309 1 96.62 84 ARG B CA 1
ATOM 1869 C C . ARG B 1 84 ? -8.984 -21.172 2.545 1 96.62 84 ARG B C 1
ATOM 1871 O O . ARG B 1 84 ? -8.664 -22.359 2.396 1 96.62 84 ARG B O 1
ATOM 1878 N N . THR B 1 85 ? -10.125 -20.672 2.113 1 97.81 85 THR B N 1
ATOM 1879 C CA . THR B 1 85 ? -11.102 -21.547 1.475 1 97.81 85 THR B CA 1
ATOM 1880 C C . THR B 1 85 ? -11.578 -20.953 0.157 1 97.81 85 THR B C 1
ATOM 1882 O O . THR B 1 85 ? -11.398 -19.75 -0.091 1 97.81 85 THR B O 1
ATOM 1885 N N . GLN B 1 86 ? -12.188 -21.844 -0.65 1 98.69 86 GLN B N 1
ATOM 1886 C CA . GLN B 1 86 ? -12.773 -21.375 -1.9 1 98.69 86 GLN B CA 1
ATOM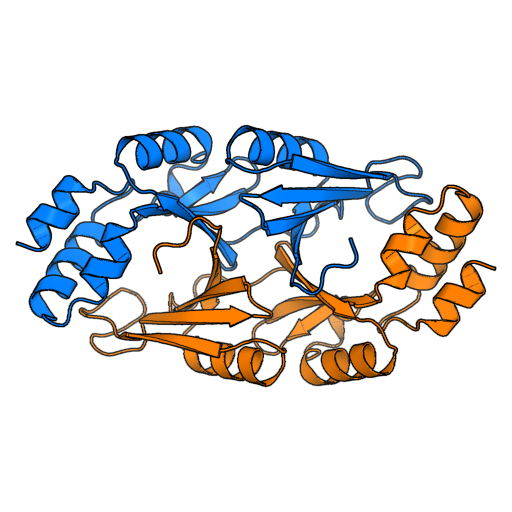 1887 C C . GLN B 1 86 ? -13.906 -20.391 -1.639 1 98.69 86 GLN B C 1
ATOM 1889 O O . GLN B 1 86 ? -14.109 -19.453 -2.414 1 98.69 86 GLN B O 1
ATOM 1894 N N . GLU B 1 87 ? -14.641 -20.609 -0.607 1 98.56 87 GLU B N 1
ATOM 1895 C CA . GLU B 1 87 ? -15.742 -19.703 -0.247 1 98.56 87 GLU B CA 1
ATOM 1896 C C . GLU B 1 87 ? -15.234 -18.281 -0.002 1 98.56 87 GLU B C 1
ATOM 1898 O O . GLU B 1 87 ? -15.883 -17.312 -0.39 1 98.56 87 GLU B O 1
ATOM 1903 N N . GLU B 1 88 ? -14.125 -18.156 0.659 1 98.31 88 GLU B N 1
ATOM 1904 C CA . GLU B 1 88 ? -13.531 -16.844 0.885 1 98.31 88 GLU B CA 1
ATOM 1905 C C . GLU B 1 88 ? -13.125 -16.188 -0.431 1 98.31 88 GLU B C 1
ATOM 1907 O O . GLU B 1 88 ? -13.383 -15 -0.644 1 98.31 88 GLU B O 1
ATOM 1912 N N . VAL B 1 89 ? -12.477 -17 -1.293 1 98.69 89 VAL B N 1
ATOM 1913 C CA . VAL B 1 89 ? -12.094 -16.5 -2.605 1 98.69 89 VAL B CA 1
ATOM 1914 C C . VAL B 1 89 ? -13.32 -15.938 -3.33 1 98.69 89 VAL B C 1
ATOM 1916 O O . VAL B 1 89 ? -13.297 -14.812 -3.83 1 98.69 89 VAL B O 1
ATOM 1919 N N . ASP B 1 90 ? -14.352 -16.734 -3.326 1 98.75 90 ASP B N 1
ATOM 1920 C CA . ASP B 1 90 ? -15.578 -16.359 -4.016 1 98.75 90 ASP B CA 1
ATOM 1921 C C . ASP B 1 90 ? -16.172 -15.086 -3.414 1 98.75 90 ASP B C 1
ATOM 1923 O O . ASP B 1 90 ? -16.625 -14.195 -4.145 1 98.75 90 ASP B O 1
ATOM 1927 N N . ARG B 1 91 ? -16.156 -14.984 -2.166 1 98.62 91 ARG B N 1
ATOM 1928 C CA . ARG B 1 91 ? -16.75 -13.859 -1.455 1 98.62 91 ARG B CA 1
ATOM 1929 C C . ARG B 1 91 ? -16.031 -12.555 -1.798 1 98.62 91 ARG B C 1
ATOM 1931 O O . ARG B 1 91 ? -16.672 -11.57 -2.176 1 98.62 91 ARG B O 1
ATOM 1938 N N . TYR B 1 92 ? -14.781 -12.539 -1.658 1 98.81 92 TYR B N 1
ATOM 1939 C CA . TYR B 1 92 ? -14.023 -11.32 -1.911 1 98.81 92 TYR B CA 1
ATOM 1940 C C . TYR B 1 92 ? -14.039 -10.961 -3.393 1 98.81 92 TYR B C 1
ATOM 1942 O O . TYR B 1 92 ? -14.102 -9.789 -3.752 1 98.81 92 TYR B O 1
ATOM 1950 N N . TRP B 1 93 ? -13.977 -12.016 -4.238 1 98.81 93 TRP B N 1
ATOM 1951 C CA . TRP B 1 93 ? -14.062 -11.789 -5.68 1 98.81 93 TRP B CA 1
ATOM 1952 C C . TRP B 1 93 ? -15.367 -11.078 -6.043 1 98.81 93 TRP B C 1
ATOM 1954 O O . TRP B 1 93 ? -15.359 -10.086 -6.77 1 98.81 93 TRP B O 1
ATOM 1964 N N . GLN B 1 94 ? -16.422 -11.539 -5.508 1 98.5 94 GLN B N 1
ATOM 1965 C CA . GLN B 1 94 ? -17.734 -10.977 -5.789 1 98.5 94 GLN B CA 1
ATOM 1966 C C . GLN B 1 94 ? -17.828 -9.539 -5.281 1 98.5 94 GLN B C 1
ATOM 1968 O O . GLN B 1 94 ? -18.406 -8.672 -5.953 1 98.5 94 GLN B O 1
ATOM 1973 N N . ALA B 1 95 ? -17.328 -9.273 -4.211 1 98.81 95 ALA B N 1
ATOM 1974 C CA . ALA B 1 95 ? -17.453 -7.977 -3.559 1 98.81 95 ALA B CA 1
ATOM 1975 C C . ALA B 1 95 ? -16.562 -6.938 -4.227 1 98.81 95 ALA B C 1
ATOM 1977 O O . ALA B 1 95 ? -16.906 -5.754 -4.293 1 98.81 95 ALA B O 1
ATOM 1978 N N . LEU B 1 96 ? -15.383 -7.363 -4.766 1 98.88 96 LEU B N 1
ATOM 1979 C CA . LEU B 1 96 ? -14.352 -6.391 -5.113 1 98.88 96 LEU B CA 1
ATOM 1980 C C . LEU B 1 96 ? -14.227 -6.246 -6.625 1 98.88 96 LEU B C 1
ATOM 1982 O O . LEU B 1 96 ? -13.781 -5.207 -7.117 1 98.88 96 LEU B O 1
ATOM 1986 N N . SER B 1 97 ? -14.578 -7.25 -7.355 1 98.81 97 SER B N 1
ATOM 1987 C CA . SER B 1 97 ? -14.383 -7.176 -8.797 1 98.81 97 SER B CA 1
ATOM 1988 C C . SER B 1 97 ? -15.414 -6.258 -9.453 1 98.81 97 SER B C 1
ATOM 1990 O O . SER B 1 97 ? -16.594 -6.594 -9.523 1 98.81 97 SER B O 1
ATOM 1992 N N . ALA B 1 98 ? -14.938 -5.145 -9.922 1 98.62 98 ALA B N 1
ATOM 1993 C CA . ALA B 1 98 ? -15.844 -4.176 -10.523 1 98.62 98 ALA B CA 1
ATOM 1994 C C . ALA B 1 98 ? -15.453 -3.885 -11.977 1 98.62 98 ALA B C 1
ATOM 1996 O O . ALA B 1 98 ? -16.188 -3.205 -12.695 1 98.62 98 ALA B O 1
ATOM 1997 N N . ARG B 1 99 ? -14.32 -4.391 -12.453 1 98 99 ARG B N 1
ATOM 1998 C CA . ARG B 1 99 ? -13.805 -4.195 -13.805 1 98 99 ARG B CA 1
ATOM 1999 C C . ARG B 1 99 ? -13.391 -5.527 -14.422 1 98 99 ARG B C 1
ATOM 2001 O O . ARG B 1 99 ? -12.234 -5.938 -14.312 1 98 99 ARG B O 1
ATOM 2008 N N . PRO B 1 100 ? -14.273 -6.074 -15.172 1 97.5 100 PRO B N 1
ATOM 2009 C CA . PRO B 1 100 ? -14.016 -7.41 -15.719 1 97.5 100 PRO B CA 1
ATOM 2010 C C . PRO B 1 100 ? -12.719 -7.484 -16.516 1 97.5 100 PRO B C 1
ATOM 2012 O O . PRO B 1 100 ? -12.055 -8.523 -16.531 1 97.5 100 PRO B O 1
ATOM 2015 N N . GLU B 1 101 ? -12.352 -6.383 -17.125 1 97 101 GLU B N 1
ATOM 2016 C CA . GLU B 1 101 ? -11.148 -6.367 -17.953 1 97 101 GLU B CA 1
ATOM 2017 C C . GLU B 1 101 ? -9.891 -6.488 -17.109 1 97 101 GLU B C 1
ATOM 2019 O O . GLU B 1 101 ? -8.812 -6.793 -17.625 1 97 101 GLU B O 1
ATOM 2024 N N . ALA B 1 102 ? -10.047 -6.254 -15.836 1 97.25 102 ALA B N 1
ATOM 2025 C CA . ALA B 1 102 ? -8.891 -6.305 -14.938 1 97.25 102 ALA B CA 1
ATOM 2026 C C . ALA B 1 102 ? -8.75 -7.684 -14.297 1 97.25 102 ALA B C 1
ATOM 2028 O O . ALA B 1 102 ? -7.754 -7.969 -13.633 1 97.25 102 ALA B O 1
ATOM 2029 N N . GLU B 1 103 ? -9.703 -8.578 -14.477 1 98.38 103 GLU B N 1
ATOM 2030 C CA . GLU B 1 103 ? -9.695 -9.906 -13.859 1 98.38 103 GLU B CA 1
ATOM 2031 C C . GLU B 1 103 ? -8.656 -10.812 -14.516 1 98.38 103 GLU B C 1
ATOM 2033 O O . GLU B 1 103 ? -8.766 -11.125 -15.703 1 98.38 103 GLU B O 1
ATOM 2038 N N . ALA B 1 104 ? -7.703 -11.195 -13.797 1 97 104 ALA B N 1
ATOM 2039 C CA . ALA B 1 104 ? -6.664 -12.102 -14.281 1 97 104 ALA B CA 1
ATOM 2040 C C . ALA B 1 104 ? -5.879 -12.703 -13.125 1 97 104 ALA B C 1
ATOM 2042 O O . ALA B 1 104 ? -5.355 -11.977 -12.273 1 97 104 ALA B O 1
ATOM 2043 N N . CYS B 1 105 ? -5.812 -14.008 -13.023 1 97.44 105 CYS B N 1
ATOM 2044 C CA . CYS B 1 105 ? -4.961 -14.734 -12.086 1 97.44 105 CYS B CA 1
ATOM 2045 C C . CYS B 1 105 ? -5.152 -14.219 -10.664 1 97.44 105 CYS B C 1
ATOM 2047 O O . CYS B 1 105 ? -4.18 -14 -9.938 1 97.44 105 CYS B O 1
ATOM 2049 N N . GLY B 1 106 ? -6.352 -13.977 -10.266 1 98.5 106 GLY B N 1
ATOM 2050 C CA . GLY B 1 106 ? -6.66 -13.594 -8.898 1 98.5 106 GLY B CA 1
ATOM 2051 C C . GLY B 1 106 ? -6.703 -12.086 -8.695 1 98.5 106 GLY B C 1
ATOM 2052 O O . GLY B 1 106 ? -7 -11.609 -7.598 1 98.5 106 GLY B O 1
ATOM 2053 N N . TRP B 1 107 ? -6.352 -11.352 -9.766 1 98.75 107 TRP B N 1
ATOM 2054 C CA . TRP B 1 107 ? -6.383 -9.891 -9.695 1 98.75 107 TRP B CA 1
ATOM 2055 C C . TRP B 1 107 ? -7.777 -9.359 -10.008 1 98.75 107 TRP B C 1
ATOM 2057 O O . TRP B 1 107 ? -8.438 -9.852 -10.93 1 98.75 107 TRP B O 1
ATOM 2067 N N . VAL B 1 108 ? -8.172 -8.352 -9.281 1 98.81 108 VAL B N 1
ATOM 2068 C CA . VAL B 1 108 ? -9.383 -7.609 -9.609 1 98.81 108 VAL B CA 1
ATOM 2069 C C . VAL B 1 108 ? -9.172 -6.125 -9.32 1 98.81 108 VAL B C 1
ATOM 2071 O O . VAL B 1 108 ? -8.211 -5.75 -8.641 1 98.81 108 VAL B O 1
ATOM 2074 N N . LYS B 1 109 ? -10.023 -5.281 -9.883 1 98.81 109 LYS B N 1
ATOM 2075 C CA . LYS B 1 109 ? -10.133 -3.875 -9.508 1 98.81 109 LYS B CA 1
ATOM 2076 C C . LYS B 1 109 ? -11.5 -3.566 -8.906 1 98.81 109 LYS B C 1
ATOM 2078 O O . LYS B 1 109 ? -12.523 -4.043 -9.398 1 98.81 109 LYS B O 1
ATOM 2083 N N . ASP B 1 110 ? -11.422 -2.818 -7.852 1 98.81 110 ASP B N 1
ATOM 2084 C CA . ASP B 1 110 ? -12.703 -2.477 -7.238 1 98.81 110 ASP B CA 1
ATOM 2085 C C . ASP B 1 110 ? -13.297 -1.224 -7.879 1 98.81 110 ASP B C 1
ATOM 2087 O O . ASP B 1 110 ? -12.781 -0.723 -8.875 1 98.81 110 ASP B O 1
ATOM 2091 N N . ARG B 1 111 ? -14.359 -0.747 -7.336 1 98.12 111 ARG B N 1
ATOM 2092 C CA . ARG B 1 111 ? -15.125 0.317 -7.973 1 98.12 111 ARG B CA 1
ATOM 2093 C C . ARG B 1 111 ? -14.344 1.624 -7.992 1 98.12 111 ARG B C 1
ATOM 2095 O O . ARG B 1 111 ? -14.602 2.5 -8.82 1 98.12 111 ARG B O 1
ATOM 2102 N N . TRP B 1 112 ? -13.398 1.813 -7.094 1 98.5 112 TRP B N 1
ATOM 2103 C CA . TRP B 1 112 ? -12.594 3.029 -7.074 1 98.5 112 TRP B CA 1
ATOM 2104 C C . TRP B 1 112 ? -11.336 2.863 -7.93 1 98.5 112 TRP B C 1
ATOM 2106 O O . TRP B 1 112 ? -10.594 3.822 -8.141 1 98.5 112 TRP B O 1
ATOM 2116 N N . GLY B 1 113 ? -11.07 1.669 -8.359 1 98.31 113 GLY B N 1
ATOM 2117 C CA . GLY B 1 113 ? -9.922 1.417 -9.211 1 98.31 113 GLY B CA 1
ATOM 2118 C C . GLY B 1 113 ? -8.75 0.802 -8.477 1 98.31 113 GLY B C 1
ATOM 2119 O O . GLY B 1 113 ? -7.707 0.521 -9.078 1 98.31 113 GLY B O 1
ATOM 2120 N N . LEU B 1 114 ? -8.867 0.577 -7.207 1 98.81 114 LEU B N 1
ATOM 2121 C CA . LEU B 1 114 ? -7.805 -0.054 -6.43 1 98.81 114 LEU B CA 1
ATOM 2122 C C . LEU B 1 114 ? -7.633 -1.516 -6.832 1 98.81 114 LEU B C 1
ATOM 2124 O O . LEU B 1 114 ? -8.617 -2.242 -6.984 1 98.81 114 LEU B O 1
ATOM 2128 N N . SER B 1 115 ? -6.41 -1.938 -7.066 1 98.81 115 SER B N 1
ATOM 2129 C CA . SER B 1 115 ? -6.105 -3.32 -7.426 1 98.81 115 SER B CA 1
ATOM 2130 C C . SER B 1 115 ? -6.016 -4.207 -6.188 1 98.81 115 SER B C 1
ATOM 2132 O O . SER B 1 115 ? -5.359 -3.85 -5.211 1 98.81 115 SER B O 1
ATOM 2134 N N . TRP B 1 116 ? -6.617 -5.352 -6.285 1 98.94 116 TRP B N 1
ATOM 2135 C CA . TRP B 1 116 ? -6.582 -6.379 -5.25 1 98.94 116 TRP B CA 1
ATOM 2136 C C . TRP B 1 116 ? -6.109 -7.711 -5.816 1 98.94 116 TRP B C 1
ATOM 2138 O O . TRP B 1 116 ? -6.32 -8 -7 1 98.94 116 TRP B O 1
ATOM 2148 N N . GLN B 1 117 ? -5.453 -8.438 -5.043 1 98.81 117 GLN B N 1
ATOM 2149 C CA . GLN B 1 117 ? -5.164 -9.844 -5.32 1 98.81 117 GLN B CA 1
ATOM 2150 C C . GLN B 1 117 ? -5.848 -10.75 -4.305 1 98.81 117 GLN B C 1
ATOM 2152 O O . GLN B 1 117 ? -5.602 -10.648 -3.1 1 98.81 117 GLN B O 1
ATOM 2157 N N . ILE B 1 118 ? -6.707 -11.57 -4.754 1 98.75 118 ILE B N 1
ATOM 2158 C CA . ILE B 1 118 ? -7.371 -12.562 -3.914 1 98.75 118 ILE B CA 1
ATOM 2159 C C . ILE B 1 118 ? -6.629 -13.891 -4 1 98.75 118 ILE B C 1
ATOM 2161 O O . ILE B 1 118 ? -6.734 -14.609 -5.004 1 98.75 118 ILE B O 1
ATOM 2165 N N . VAL B 1 119 ? -5.961 -14.25 -2.914 1 98.31 119 VAL B N 1
ATOM 2166 C CA . VAL B 1 119 ? -4.891 -15.234 -3.033 1 98.31 119 VAL B CA 1
ATOM 2167 C C . VAL B 1 119 ? -5.141 -16.391 -2.061 1 98.31 119 VAL B C 1
ATOM 2169 O O . VAL B 1 119 ? -4.859 -16.266 -0.865 1 98.31 119 VAL B O 1
ATOM 2172 N N . PRO B 1 120 ? -5.562 -17.531 -2.551 1 97.94 120 PRO B N 1
ATOM 2173 C CA . PRO B 1 120 ? -5.555 -18.688 -1.657 1 97.94 120 PRO B CA 1
ATOM 2174 C C . PRO B 1 120 ? -4.16 -19.016 -1.132 1 97.94 120 PRO B C 1
ATOM 2176 O O . PRO B 1 120 ? -3.195 -19.031 -1.901 1 97.94 120 PRO B O 1
ATOM 2179 N N . LEU B 1 121 ? -4.062 -19.344 0.122 1 96.88 121 LEU B N 1
ATOM 2180 C CA . LEU B 1 121 ? -2.791 -19.562 0.801 1 96.88 121 LEU B CA 1
ATOM 2181 C C . LEU B 1 121 ? -2.055 -20.766 0.198 1 96.88 121 LEU B C 1
ATOM 2183 O O . LEU B 1 121 ? -0.825 -20.828 0.251 1 96.88 121 LEU B O 1
ATOM 2187 N N . VAL B 1 122 ? -2.791 -21.641 -0.401 1 96.75 122 VAL B N 1
ATOM 2188 C CA . VAL B 1 122 ? -2.193 -22.828 -1.001 1 96.75 122 VAL B CA 1
ATOM 2189 C C . VAL B 1 122 ? -1.347 -22.438 -2.207 1 96.75 122 VAL B C 1
ATOM 2191 O O . VAL B 1 122 ? -0.391 -23.125 -2.561 1 96.75 122 VAL B O 1
ATOM 2194 N N . LEU B 1 123 ? -1.651 -21.312 -2.818 1 97.5 123 LEU B N 1
ATOM 2195 C CA . LEU B 1 123 ? -1.011 -20.922 -4.07 1 97.5 123 LEU B CA 1
ATOM 2196 C C . LEU B 1 123 ? 0.469 -20.625 -3.855 1 97.5 123 LEU B C 1
ATOM 2198 O O . LEU B 1 123 ? 1.332 -21.25 -4.477 1 97.5 123 LEU B O 1
ATOM 2202 N N . PRO B 1 124 ? 0.825 -19.672 -2.979 1 96.31 124 PRO B N 1
ATOM 2203 C CA . PRO B 1 124 ? 2.258 -19.453 -2.771 1 96.31 124 PRO B CA 1
ATOM 2204 C C . PRO B 1 124 ? 2.982 -20.703 -2.266 1 96.31 124 PRO B C 1
ATOM 2206 O O . PRO B 1 124 ? 4.16 -20.891 -2.57 1 96.31 124 PRO B O 1
ATOM 2209 N N . ARG B 1 125 ? 2.303 -21.484 -1.508 1 95.75 125 ARG B N 1
ATOM 2210 C CA . ARG B 1 125 ? 2.912 -22.734 -1.038 1 95.75 125 ARG B CA 1
ATOM 2211 C C . ARG B 1 125 ? 3.279 -23.641 -2.209 1 95.75 125 ARG B C 1
ATOM 2213 O O . ARG B 1 125 ? 4.387 -24.172 -2.26 1 95.75 125 ARG B O 1
ATOM 2220 N N . LEU B 1 126 ? 2.375 -23.781 -3.133 1 97.94 126 LEU B N 1
ATOM 2221 C CA . LEU B 1 126 ? 2.588 -24.656 -4.281 1 97.94 126 LEU B CA 1
ATOM 2222 C C . LEU B 1 126 ? 3.625 -24.062 -5.23 1 97.94 126 LEU B C 1
ATOM 2224 O O . LEU B 1 126 ? 4.426 -24.797 -5.816 1 97.94 126 LEU B O 1
ATOM 2228 N N . LEU B 1 127 ? 3.633 -22.766 -5.398 1 97.38 127 LEU B N 1
ATOM 2229 C CA . LEU B 1 127 ? 4.566 -22.109 -6.309 1 97.38 127 LEU B CA 1
ATOM 2230 C C . LEU B 1 127 ? 5.996 -22.203 -5.785 1 97.38 127 LEU B C 1
ATOM 2232 O O . LEU B 1 127 ? 6.949 -22.141 -6.562 1 97.38 127 LEU B O 1
ATOM 2236 N N . SER B 1 128 ? 6.09 -22.312 -4.488 1 96.56 128 SER B N 1
ATOM 2237 C CA . SER B 1 128 ? 7.41 -22.375 -3.865 1 96.56 128 SER B CA 1
ATOM 2238 C C . SER B 1 128 ? 7.859 -23.828 -3.668 1 96.56 128 SER B C 1
ATOM 2240 O O . SER B 1 128 ? 8.875 -24.078 -3.023 1 96.56 128 SER B O 1
ATOM 2242 N N . ASP B 1 129 ? 7.125 -24.7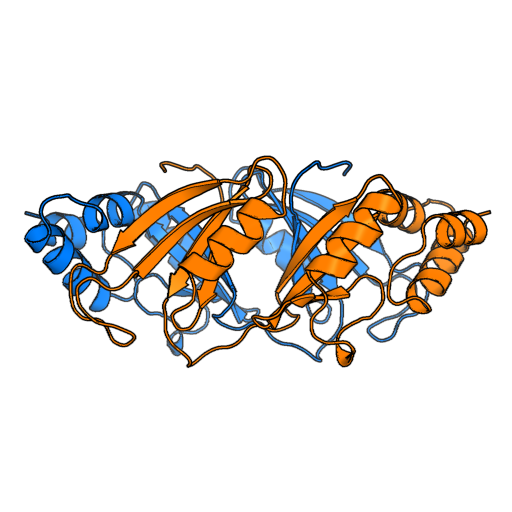66 -4.172 1 97.06 129 ASP B N 1
ATOM 2243 C CA . ASP B 1 129 ? 7.449 -26.188 -4.004 1 97.06 129 ASP B CA 1
ATOM 2244 C C . ASP B 1 129 ? 8.836 -26.5 -4.562 1 97.06 129 ASP B C 1
ATOM 2246 O O . ASP B 1 129 ? 9.203 -26.016 -5.633 1 97.06 129 ASP B O 1
ATOM 2250 N N . PRO B 1 130 ? 9.609 -27.328 -3.816 1 96.12 130 PRO B N 1
ATOM 2251 C CA . PRO B 1 130 ? 10.938 -27.688 -4.316 1 96.12 130 PRO B CA 1
ATOM 2252 C C . PRO B 1 130 ? 10.883 -28.469 -5.625 1 96.12 130 PRO B C 1
ATOM 2254 O O . PRO B 1 130 ? 11.859 -28.484 -6.379 1 96.12 130 PRO B O 1
ATOM 2257 N N . ASP B 1 131 ? 9.875 -29.219 -5.836 1 97.62 131 ASP B N 1
ATOM 2258 C CA . ASP B 1 131 ? 9.641 -29.828 -7.145 1 97.62 131 ASP B CA 1
ATOM 2259 C C . ASP B 1 131 ? 9.242 -28.766 -8.172 1 97.62 131 ASP B C 1
ATOM 2261 O O . ASP B 1 131 ? 8.062 -28.438 -8.305 1 97.62 131 ASP B O 1
ATOM 2265 N N . ARG B 1 132 ? 10.188 -28.391 -8.977 1 96.25 132 ARG B N 1
ATOM 2266 C CA . ARG B 1 132 ? 10 -27.234 -9.852 1 96.25 132 ARG B CA 1
ATOM 2267 C C . ARG B 1 132 ? 9.055 -27.578 -11.008 1 96.25 132 ARG B C 1
ATOM 2269 O O . ARG B 1 132 ? 8.391 -26.703 -11.547 1 96.25 132 ARG B O 1
ATOM 2276 N N . ALA B 1 133 ? 8.984 -28.812 -11.383 1 97.19 133 ALA B N 1
ATOM 2277 C CA . ALA B 1 133 ? 8.008 -29.219 -12.383 1 97.19 133 ALA B CA 1
ATOM 2278 C C . ALA B 1 133 ? 6.586 -29.062 -11.867 1 97.19 133 ALA B C 1
ATOM 2280 O O . ALA B 1 133 ? 5.703 -28.594 -12.594 1 97.19 133 ALA B O 1
ATOM 2281 N N . LYS B 1 134 ? 6.422 -29.484 -10.656 1 98.25 134 LYS B N 1
ATOM 2282 C CA . LYS B 1 134 ? 5.141 -29.297 -9.992 1 98.25 134 LYS B CA 1
ATOM 2283 C C . LYS B 1 134 ? 4.781 -27.812 -9.914 1 98.25 134 LYS B C 1
ATOM 2285 O O . LYS B 1 134 ? 3.678 -27.406 -10.289 1 98.25 134 LYS B O 1
ATOM 2290 N N . ALA B 1 135 ? 5.668 -26.969 -9.469 1 98.44 135 ALA B N 1
ATOM 2291 C CA . ALA B 1 135 ? 5.445 -25.531 -9.367 1 98.44 135 ALA B CA 1
ATOM 2292 C C . ALA B 1 135 ? 5.105 -24.938 -10.734 1 98.44 135 ALA B C 1
ATOM 2294 O O . ALA B 1 135 ? 4.254 -24.047 -10.836 1 98.44 135 ALA B O 1
ATOM 2295 N N . GLY B 1 136 ? 5.789 -25.422 -11.75 1 98.25 136 GLY B N 1
ATOM 2296 C CA . GLY B 1 136 ? 5.527 -24.969 -13.109 1 98.25 136 GLY B CA 1
ATOM 2297 C C . GLY B 1 136 ? 4.113 -25.266 -13.57 1 98.25 136 GLY B C 1
ATOM 2298 O O . GLY B 1 136 ? 3.461 -24.406 -14.18 1 98.25 136 GLY B O 1
ATOM 2299 N N . ARG B 1 137 ? 3.646 -26.484 -13.297 1 98.56 137 ARG B N 1
ATOM 2300 C CA . ARG B 1 137 ? 2.275 -26.844 -13.648 1 98.56 137 ARG B CA 1
ATOM 2301 C C . ARG B 1 137 ? 1.271 -25.953 -12.93 1 98.56 137 ARG B C 1
ATOM 2303 O O . ARG B 1 137 ? 0.278 -25.531 -13.516 1 98.56 137 ARG B O 1
ATOM 2310 N N . VAL B 1 138 ? 1.554 -25.688 -11.688 1 98.62 138 VAL B N 1
ATOM 2311 C CA . VAL B 1 138 ? 0.675 -24.859 -10.883 1 98.62 138 VAL B CA 1
ATOM 2312 C C . VAL B 1 138 ? 0.617 -23.453 -11.469 1 98.62 138 VAL B C 1
ATOM 2314 O O . VAL B 1 138 ? -0.464 -22.875 -11.617 1 98.62 138 VAL B O 1
ATOM 2317 N N . MET B 1 139 ? 1.781 -22.922 -11.812 1 98.25 139 MET B N 1
ATOM 2318 C CA . MET B 1 139 ? 1.821 -21.578 -12.383 1 98.25 139 MET B CA 1
ATOM 2319 C C . MET B 1 139 ? 1.05 -21.531 -13.703 1 98.25 139 MET B C 1
ATOM 2321 O O . MET B 1 139 ? 0.282 -20.594 -13.938 1 98.25 139 MET B O 1
ATOM 2325 N N . ARG B 1 140 ? 1.22 -22.516 -14.508 1 97.62 140 ARG B N 1
ATOM 2326 C CA . ARG B 1 140 ? 0.511 -22.562 -15.781 1 97.62 140 ARG B CA 1
ATOM 2327 C C . ARG B 1 140 ? -0.998 -22.625 -15.57 1 97.62 140 ARG B C 1
ATOM 2329 O O . ARG B 1 140 ? -1.762 -21.969 -16.266 1 97.62 140 ARG B O 1
ATOM 2336 N N . ALA B 1 141 ? -1.396 -23.422 -14.625 1 98.12 141 ALA B N 1
ATOM 2337 C CA . ALA B 1 141 ? -2.818 -23.516 -14.312 1 98.12 141 ALA B CA 1
ATOM 2338 C C . ALA B 1 141 ? -3.379 -22.188 -13.844 1 98.12 141 ALA B C 1
ATOM 2340 O O . ALA B 1 141 ? -4.453 -21.766 -14.281 1 98.12 141 ALA B O 1
ATOM 2341 N N . MET B 1 142 ? -2.65 -21.547 -12.938 1 98.06 142 MET B N 1
ATOM 2342 C CA . MET B 1 142 ? -3.07 -20.25 -12.422 1 98.06 142 MET B CA 1
ATOM 2343 C C . MET B 1 142 ? -3.229 -19.25 -13.562 1 98.06 142 MET B C 1
ATOM 2345 O O . MET B 1 142 ? -4.195 -18.484 -13.586 1 98.06 142 MET B O 1
ATOM 2349 N N . MET B 1 143 ? -2.264 -19.25 -14.484 1 95.94 143 MET B N 1
ATOM 2350 C CA . MET B 1 143 ? -2.244 -18.266 -15.57 1 95.94 143 MET B CA 1
ATOM 2351 C C . MET B 1 143 ? -3.477 -18.422 -16.453 1 95.94 143 MET B C 1
ATOM 2353 O O . MET B 1 143 ? -3.852 -17.484 -17.156 1 95.94 143 MET B O 1
ATOM 2357 N N . GLU B 1 144 ? -4.145 -19.484 -16.359 1 96.31 144 GLU B N 1
ATOM 2358 C CA . GLU B 1 144 ? -5.332 -19.734 -17.172 1 96.31 144 GLU B CA 1
ATOM 2359 C C . GLU B 1 144 ? -6.605 -19.328 -16.438 1 96.31 144 GLU B C 1
ATOM 2361 O O . GLU B 1 144 ? -7.703 -19.406 -16.984 1 96.31 144 GLU B O 1
ATOM 2366 N N . MET B 1 145 ? -6.418 -18.891 -15.312 1 97.94 145 MET B N 1
ATOM 2367 C CA . MET B 1 145 ? -7.578 -18.594 -14.477 1 97.94 145 MET B CA 1
ATOM 2368 C C . MET B 1 145 ? -7.785 -17.078 -14.359 1 97.94 145 MET B C 1
ATOM 2370 O O . MET B 1 145 ? -6.832 -16.312 -14.484 1 97.94 145 MET B O 1
ATOM 2374 N N . LYS B 1 146 ? -9.062 -16.672 -14.195 1 98.06 146 LYS B N 1
ATOM 2375 C CA . LYS B 1 146 ? -9.375 -15.367 -13.617 1 98.06 146 LYS B CA 1
ATOM 2376 C C . LYS B 1 146 ? -9.5 -15.453 -12.102 1 98.06 146 LYS B C 1
ATOM 2378 O O . LYS B 1 146 ? -8.508 -15.297 -11.383 1 98.06 146 LYS B O 1
ATOM 2383 N N . LYS B 1 147 ? -10.695 -15.961 -11.68 1 98.62 147 LYS B N 1
ATOM 2384 C CA . LYS B 1 147 ? -10.844 -16.297 -10.266 1 98.62 147 LYS B CA 1
ATOM 2385 C C . LYS B 1 147 ? -10.141 -17.609 -9.945 1 98.62 147 LYS B C 1
ATOM 2387 O O . LYS B 1 147 ? -10.336 -18.625 -10.633 1 98.62 147 LYS B O 1
ATOM 2392 N N . ILE B 1 148 ? -9.352 -17.609 -8.93 1 98.69 148 ILE B N 1
ATOM 2393 C CA . ILE B 1 148 ? -8.539 -18.781 -8.617 1 98.69 148 ILE B CA 1
ATOM 2394 C C . ILE B 1 148 ? -9.445 -19.922 -8.133 1 98.69 148 ILE B C 1
ATOM 2396 O O . ILE B 1 148 ? -10.336 -19.703 -7.309 1 98.69 148 ILE B O 1
ATOM 2400 N N . ASP B 1 149 ? -9.258 -21 -8.734 1 98.75 149 ASP B N 1
ATOM 2401 C CA . ASP B 1 149 ? -9.898 -22.25 -8.328 1 98.75 149 ASP B CA 1
ATOM 2402 C C . ASP B 1 149 ? -8.922 -23.141 -7.566 1 98.75 149 ASP B C 1
ATOM 2404 O O . ASP B 1 149 ? -8 -23.719 -8.156 1 98.75 149 ASP B O 1
ATOM 2408 N N . ILE B 1 150 ? -9.141 -23.328 -6.254 1 98.56 150 ILE B N 1
ATOM 2409 C CA . ILE B 1 150 ? -8.203 -24.016 -5.379 1 98.56 150 ILE B CA 1
ATOM 2410 C C . ILE B 1 150 ? -8.094 -25.484 -5.789 1 98.56 150 ILE B C 1
ATOM 2412 O O . ILE B 1 150 ? -6.992 -26.031 -5.871 1 98.56 150 ILE B O 1
ATOM 2416 N N . ALA B 1 151 ? -9.219 -26.094 -6.074 1 98.56 151 ALA B N 1
ATOM 2417 C CA . ALA B 1 151 ? -9.211 -27.484 -6.477 1 98.56 151 ALA B CA 1
ATOM 2418 C C . ALA B 1 151 ? -8.406 -27.688 -7.762 1 98.56 151 ALA B C 1
ATOM 2420 O O . ALA B 1 151 ? -7.668 -28.672 -7.895 1 98.56 151 ALA B O 1
ATOM 2421 N N . ALA B 1 152 ? -8.57 -26.828 -8.672 1 98.44 152 ALA B N 1
ATOM 2422 C CA . ALA B 1 152 ? -7.836 -26.906 -9.93 1 98.44 152 ALA B CA 1
ATOM 2423 C C . ALA B 1 152 ? -6.336 -26.75 -9.703 1 98.44 152 ALA B C 1
ATOM 2425 O O . ALA B 1 152 ? -5.527 -27.391 -10.367 1 98.44 152 ALA B O 1
ATOM 2426 N N . LEU B 1 153 ? -5.891 -25.844 -8.789 1 98.25 153 LEU B N 1
ATOM 2427 C CA . LEU B 1 153 ? -4.48 -25.688 -8.445 1 98.25 153 LEU B CA 1
ATOM 2428 C C . LEU B 1 153 ? -3.914 -26.984 -7.867 1 98.25 153 LEU B C 1
ATOM 2430 O O . LEU B 1 153 ? -2.828 -27.406 -8.25 1 98.25 153 LEU B O 1
ATOM 2434 N N . GLU B 1 154 ? -4.707 -27.547 -6.941 1 98.12 154 GLU B N 1
ATOM 2435 C CA . GLU B 1 154 ? -4.262 -28.766 -6.285 1 98.12 154 GLU B CA 1
ATOM 2436 C C . GLU B 1 154 ? -4.141 -29.922 -7.285 1 98.12 154 GLU B C 1
ATOM 2438 O O . GLU B 1 154 ? -3.219 -30.734 -7.199 1 98.12 154 GLU B O 1
ATOM 2443 N N . ALA B 1 155 ? -5.078 -29.969 -8.203 1 98.25 155 ALA B N 1
ATOM 2444 C CA . ALA B 1 155 ? -5.023 -30.984 -9.258 1 98.25 155 ALA B CA 1
ATOM 2445 C C . ALA B 1 155 ? -3.787 -30.797 -10.133 1 98.25 155 ALA B C 1
ATOM 2447 O O . ALA B 1 155 ? -3.15 -31.781 -10.523 1 98.25 155 ALA B O 1
ATOM 2448 N N . ALA B 1 156 ? -3.43 -29.562 -10.445 1 97.94 156 ALA B N 1
ATOM 2449 C CA . ALA B 1 156 ? -2.258 -29.266 -11.266 1 97.94 156 ALA B CA 1
ATOM 2450 C C . ALA B 1 156 ? -0.971 -29.656 -10.547 1 97.94 156 ALA B C 1
ATOM 2452 O O . ALA B 1 156 ? 0.039 -29.953 -11.188 1 97.94 156 ALA B O 1
ATOM 2453 N N . ALA B 1 157 ? -0.989 -29.641 -9.227 1 96.88 157 ALA B N 1
ATOM 2454 C CA . ALA B 1 157 ? 0.179 -29.953 -8.398 1 96.88 157 ALA B CA 1
ATOM 2455 C C . ALA B 1 157 ? 0.389 -31.453 -8.281 1 96.88 157 ALA B C 1
ATOM 2457 O O . ALA B 1 157 ? 1.438 -31.906 -7.82 1 96.88 157 ALA B O 1
ATOM 2458 N N . ALA B 1 158 ? -0.585 -32.219 -8.562 1 91.19 158 ALA B N 1
ATOM 2459 C CA . ALA B 1 158 ? -0.501 -33.688 -8.445 1 91.19 158 ALA B CA 1
ATOM 2460 C C . ALA B 1 158 ? 0.363 -34.281 -9.562 1 91.19 158 ALA B C 1
ATOM 2462 O O . ALA B 1 158 ? 0.454 -33.719 -10.648 1 91.19 158 ALA B O 1
#

Sequence (316 aa):
MDTDTLTTCLWFDGQAEEAARFYCGLLPRSEITEVLHAPTDYPAGRTGDVLDVSFTLMGRPFLALNGGAYTQFTEAVSLMIPCRTQEEVDRYWQALSARPEAEACGWVKDRWGLSWQIVPLVLPRLLSDPDRAKAGRVMRAMMEMKKIDIAALEAAAAMDTDTLTTCLWFDGQAEEAARFYCGLLPRSEITEVLHAPTDYPAGRTGDVLDVSFTLMGRPFLALNGGAYTQF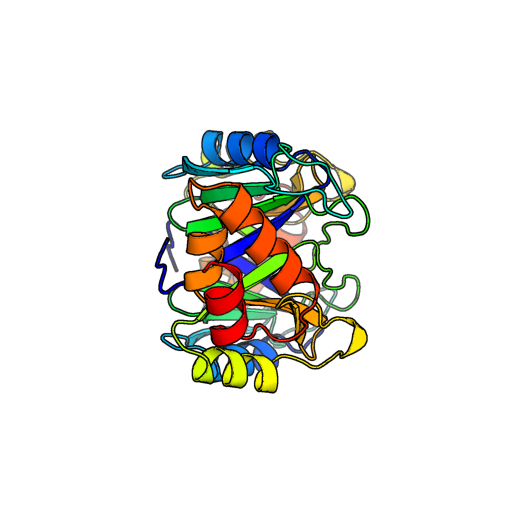TEAVSLMIPCRTQEEVDRYWQALSARPEAEACGWVKDRWGLSWQIVPLVLPRLLSDPDRAKAGRVMRAMMEMKKIDIAALEAAAA

Radius of gyration: 20.16 Å; Cα contacts (8 Å, |Δi|>4): 720; chains: 2; bounding box: 36×62×40 Å

pLDDT: mean 96.92, std 6.47, range [41.09, 98.94]

Solvent-accessible surface area (backbone atoms only — not comparable to full-atom values): 16171 Å² total; per-residue (Å²): 129,92,53,87,41,59,28,45,34,39,56,23,64,75,46,21,61,62,49,52,51,52,51,25,72,71,41,61,70,30,42,78,77,43,77,40,50,27,58,41,67,48,98,57,51,43,58,63,38,74,33,35,28,37,30,26,49,36,72,37,53,33,33,24,29,32,68,30,79,89,58,56,56,40,72,18,49,28,41,34,43,63,20,92,45,65,66,50,43,52,50,53,48,66,74,37,51,61,37,78,89,51,47,42,57,20,28,27,18,28,88,86,40,50,27,34,31,51,39,50,56,64,50,65,54,45,55,64,36,85,53,45,67,36,11,24,37,28,52,54,53,44,69,73,28,38,73,72,52,64,69,61,42,55,58,38,50,100,128,91,53,87,39,60,27,44,34,38,56,23,64,74,45,22,59,63,49,50,52,51,53,26,73,71,40,59,70,30,42,79,77,42,77,41,50,27,57,41,66,48,99,57,49,44,58,63,39,73,33,34,28,37,29,26,49,36,72,38,53,34,33,24,30,31,67,29,77,89,58,56,56,41,71,17,49,28,42,33,42,63,19,92,46,66,66,50,44,52,50,51,48,65,75,36,52,63,37,77,89,52,46,42,57,19,27,28,18,27,89,85,40,51,29,34,32,51,39,51,58,65,50,65,55,45,55,64,35,86,53,45,69,38,12,24,38,27,51,56,53,43,69,73,27,37,73,70,51,63,68,60,42,55,57,39,50,100

Nearest PDB structures (foldseek):
  1u69-assembly1_A  TM=9.534E-01  e=1.571E-20  Pseudomonas aeruginosa PAO1
  1u69-assembly2_D  TM=9.443E-01  e=2.076E-18  Pseudomonas aeruginosa PAO1
  1u69-assembly3_C  TM=9.404E-01  e=5.167E-18  Pseudomonas aeruginosa PAO1
  3oms-assembly1_A-2  TM=8.310E-01  e=3.381E-11  Bacillus cereus ATCC 14579
  1u7i-assembly1_B  TM=8.175E-01  e=2.046E-09  Pseudomonas aeruginosa PAO1

InterPro domains:
  IPR009725 Predicted 3-demethylubiquinone-9 3-methyltransferase [PIRSF021700] (3-157)
  IPR028973 PhnB-like [PF06983] (6-119)
  IPR028973 PhnB-like [cd06588] (6-119)
  IPR029068 Glyoxalase/Bleomycin resistance protein/Dihydroxybiphenyl dioxygenase [G3DSA:3.10.180.10] (2-158)
  IPR029068 Glyoxalase/Bleomycin resistance protein/Dihydroxybiphenyl dioxygenase [SSF54593] (5-157)

Secondary structure (DSSP, 8-state):
---SS-EEEEEESS-HHHHHHHHHHHSSS-EEEEEEEPSS-BTTB-TTSEEEEEEEETTEEEEEEE--SS----TTEEEEEEESSHHHHHHHHHHH---GGG-BTTEEE-TT--EEEEEETHHHHHHT-S-HHHHHHHHHHHHT-SS--HHHHHHHH-/---SS-EEEEEESS-HHHHHHHHHHHSSS-EEEEEEEPSS-BTTB-TTSEEEEEEEETTEEEEEEE--SS----TTEEEEEEESSHHHHHHHHHHH---GGG-BTTEEE-TT--EEEEEETHHHHHHT-S-HHHHHHHHHHHHT-SS--HHHHHHHH-

Organism: Cereibacter sphaeroides (strain ATCC 17023 / DSM 158 / JCM 6121 / CCUG 31486 / LMG 2827 / NBRC 12203 / NCIMB 8253 / ATH 2.4.1.) (NCBI:txid272943)